Protein AF-X1TPQ1-F1 (afdb_monomer_lite)

Structure (mmCIF, N/CA/C/O backbone):
data_AF-X1TPQ1-F1
#
_entry.id   AF-X1TPQ1-F1
#
loop_
_atom_site.group_PDB
_atom_site.id
_atom_site.type_symbol
_atom_site.label_atom_id
_atom_site.label_alt_id
_atom_site.label_comp_id
_atom_site.label_asym_id
_atom_site.label_entity_id
_atom_site.label_seq_id
_atom_site.pdbx_PDB_ins_code
_atom_site.Cartn_x
_atom_site.Cartn_y
_atom_site.Cartn_z
_atom_site.occupancy
_atom_site.B_iso_or_equiv
_atom_site.auth_seq_id
_atom_site.auth_comp_id
_atom_site.auth_asym_id
_atom_site.auth_atom_id
_atom_site.pdbx_PDB_model_num
ATOM 1 N N . ASP A 1 1 ? -14.632 -12.448 -14.846 1.00 67.88 1 ASP A N 1
ATOM 2 C CA . ASP A 1 1 ? -14.282 -13.488 -15.834 1.00 67.88 1 ASP A CA 1
ATOM 3 C C . ASP A 1 1 ? -13.082 -14.282 -15.316 1.00 67.88 1 ASP A C 1
ATOM 5 O O . ASP A 1 1 ? -12.274 -13.692 -14.617 1.00 67.88 1 ASP A O 1
ATOM 9 N N . GLY A 1 2 ? -12.995 -15.593 -15.556 1.00 85.56 2 GLY A N 1
ATOM 10 C CA . GLY A 1 2 ? -11.891 -16.455 -15.077 1.00 85.56 2 GLY A CA 1
ATOM 11 C C . GLY A 1 2 ? -12.172 -17.342 -13.849 1.00 85.56 2 GLY A C 1
ATOM 12 O O . GLY A 1 2 ? -11.379 -18.238 -13.553 1.00 85.56 2 GLY A O 1
ATOM 13 N N . VAL A 1 3 ? -13.315 -17.163 -13.179 1.00 90.19 3 VAL A N 1
ATOM 14 C CA . VAL A 1 3 ? -13.810 -18.072 -12.128 1.00 90.19 3 VAL A CA 1
ATOM 15 C C . VAL A 1 3 ? -14.653 -19.165 -12.788 1.00 90.19 3 VAL A C 1
ATOM 17 O O . VAL A 1 3 ? -15.590 -18.860 -13.520 1.00 90.19 3 VAL A O 1
ATOM 20 N N . SER A 1 4 ? -14.295 -20.430 -12.570 1.00 91.75 4 SER A N 1
ATOM 21 C CA . SER A 1 4 ? -15.032 -21.594 -13.078 1.00 91.75 4 SER A CA 1
ATOM 22 C C . SER A 1 4 ? -16.104 -22.063 -12.101 1.00 91.75 4 SER A C 1
ATOM 24 O O . SER A 1 4 ? -17.163 -22.512 -12.523 1.00 91.75 4 SER A O 1
ATOM 26 N N . TYR A 1 5 ? -15.816 -21.999 -10.804 1.00 93.12 5 TYR A N 1
ATOM 27 C CA . TYR A 1 5 ? -16.745 -22.378 -9.747 1.00 93.12 5 TYR A CA 1
ATOM 28 C C . TYR A 1 5 ? -16.419 -21.593 -8.479 1.00 93.12 5 TYR A C 1
ATOM 30 O O . TYR A 1 5 ? -15.266 -21.221 -8.253 1.00 93.12 5 TYR A O 1
ATOM 38 N N . ALA A 1 6 ? -17.432 -21.334 -7.661 1.00 92.81 6 ALA A N 1
ATOM 39 C CA . ALA A 1 6 ? -17.283 -20.665 -6.381 1.00 92.81 6 ALA A CA 1
ATOM 40 C C . ALA A 1 6 ? -18.155 -21.361 -5.335 1.00 92.81 6 ALA A C 1
ATOM 42 O O . ALA A 1 6 ? -19.286 -21.758 -5.620 1.00 92.81 6 ALA A O 1
ATOM 43 N N . ARG A 1 7 ? -17.624 -21.498 -4.122 1.00 94.12 7 ARG A N 1
ATOM 44 C CA . ARG A 1 7 ? -18.350 -21.995 -2.954 1.00 94.12 7 ARG A CA 1
ATOM 45 C C . ARG A 1 7 ? -18.178 -21.009 -1.813 1.00 94.12 7 ARG A C 1
ATOM 47 O O . ARG A 1 7 ? -17.059 -20.592 -1.539 1.00 94.12 7 ARG A O 1
ATOM 54 N N . VAL A 1 8 ? -19.274 -20.661 -1.153 1.00 93.50 8 VAL A N 1
ATOM 55 C CA . VAL A 1 8 ? -19.276 -19.719 -0.033 1.00 93.50 8 VAL A CA 1
ATOM 56 C C . VAL A 1 8 ? -19.788 -20.439 1.207 1.00 93.50 8 VAL A C 1
ATOM 58 O O . VAL A 1 8 ? -20.857 -21.045 1.177 1.00 93.50 8 VAL A O 1
ATOM 61 N N . HIS A 1 9 ? -19.008 -20.385 2.279 1.00 92.94 9 HIS A N 1
ATOM 62 C CA . HIS A 1 9 ? -19.388 -20.830 3.612 1.00 92.94 9 HIS A CA 1
ATOM 63 C C . HIS A 1 9 ? -19.622 -19.595 4.470 1.00 92.94 9 HIS A C 1
ATOM 65 O O . HIS A 1 9 ? -18.749 -18.737 4.551 1.00 92.94 9 HIS A O 1
ATOM 71 N N . ILE A 1 10 ? -20.797 -19.497 5.083 1.00 90.75 10 ILE A N 1
ATOM 72 C CA . ILE A 1 10 ? -21.190 -18.352 5.904 1.00 90.75 10 ILE A CA 1
ATOM 73 C C . ILE A 1 10 ? -21.507 -18.881 7.292 1.00 90.75 10 ILE A C 1
ATOM 75 O O . ILE A 1 10 ? -22.251 -19.854 7.430 1.00 90.75 10 ILE A O 1
ATOM 79 N N . VAL A 1 11 ? -20.948 -18.232 8.304 1.00 90.06 11 VAL A N 1
ATOM 80 C CA . VAL A 1 11 ? -21.287 -18.458 9.705 1.00 90.06 11 VAL A CA 1
ATOM 81 C C . VAL A 1 11 ? -21.980 -17.195 10.186 1.00 90.06 11 VAL A C 1
ATOM 83 O O . VAL A 1 11 ? -21.337 -16.170 10.404 1.00 90.06 11 VAL A O 1
ATOM 86 N N . SER A 1 12 ? -23.306 -17.261 10.280 1.00 83.44 12 SER A N 1
ATOM 87 C CA . SER A 1 12 ? -24.127 -16.168 10.795 1.00 83.44 12 SER A CA 1
ATOM 88 C C . SER A 1 12 ? -24.286 -16.321 12.301 1.00 83.44 12 SER A C 1
ATOM 90 O O . SER A 1 12 ? -24.577 -17.415 12.786 1.00 83.44 12 SER A O 1
ATOM 92 N N . SER A 1 13 ? -24.075 -15.229 13.034 1.00 73.69 13 SER A N 1
ATOM 93 C CA . SER A 1 13 ? -24.481 -15.158 14.432 1.00 73.69 13 SER A CA 1
ATOM 94 C C . SER A 1 13 ? -25.913 -14.644 14.497 1.00 73.69 13 SER A C 1
ATOM 96 O O . SER A 1 13 ? -26.198 -13.547 14.022 1.00 73.69 13 SER A O 1
ATOM 98 N N . GLU A 1 14 ? -26.808 -15.397 15.127 1.00 69.75 14 GLU A N 1
ATOM 99 C CA . GLU A 1 14 ? -28.161 -14.915 15.397 1.00 69.75 14 GLU A CA 1
ATOM 100 C C . GLU A 1 14 ? -28.123 -13.920 16.562 1.00 69.75 14 GLU A C 1
ATOM 102 O O . GLU A 1 14 ? -27.612 -14.221 17.645 1.00 69.75 14 GLU A O 1
ATOM 107 N N . GLN A 1 15 ? -28.654 -12.716 16.349 1.00 65.75 15 GLN A N 1
ATOM 108 C CA . GLN A 1 15 ? -28.911 -11.791 17.447 1.00 65.75 15 GLN A CA 1
ATOM 109 C C . GLN A 1 15 ? -30.146 -12.278 18.204 1.00 65.75 15 GLN A C 1
ATOM 111 O O . GLN A 1 15 ? -31.260 -12.253 17.684 1.00 65.75 15 GLN A O 1
ATOM 116 N N . THR A 1 16 ? -29.958 -12.728 19.442 1.00 69.12 16 THR A N 1
ATOM 117 C CA . THR A 1 16 ? -31.083 -13.011 20.339 1.00 69.12 16 THR A CA 1
ATOM 118 C C . THR A 1 16 ? -31.383 -11.779 21.186 1.00 69.12 16 THR A C 1
ATOM 120 O O . THR A 1 16 ? -30.478 -11.035 21.561 1.00 69.12 16 THR A O 1
ATOM 123 N N . VAL A 1 17 ? -32.654 -11.584 21.550 1.00 70.81 17 VAL A N 1
ATOM 124 C CA . VAL A 1 17 ? -33.135 -10.455 22.380 1.00 70.81 17 VAL A CA 1
ATOM 125 C C . VAL A 1 17 ? -32.504 -10.401 23.785 1.00 70.81 17 VAL A C 1
ATOM 127 O O . VAL A 1 17 ? -32.756 -9.465 24.538 1.00 70.81 17 VAL A O 1
ATOM 130 N N . PHE A 1 18 ? -31.698 -11.404 24.143 1.00 72.00 18 PHE A N 1
ATOM 131 C CA . PHE A 1 18 ? -31.109 -11.602 25.466 1.00 72.00 18 PHE A CA 1
ATOM 132 C C . PHE A 1 18 ? -29.577 -11.513 25.480 1.00 72.00 18 PHE A C 1
ATOM 134 O O . PHE A 1 18 ? -28.977 -11.603 26.550 1.00 72.00 18 PHE A O 1
ATOM 141 N N . THR A 1 19 ? -28.933 -11.326 24.325 1.00 64.50 19 THR A N 1
ATOM 142 C CA . THR A 1 19 ? -27.474 -11.229 24.220 1.00 64.50 19 THR A CA 1
ATOM 143 C C . THR A 1 19 ? -27.076 -9.805 23.838 1.00 64.50 19 THR A C 1
ATOM 145 O O . THR A 1 19 ? -27.425 -9.319 22.769 1.00 64.50 19 THR A O 1
ATOM 148 N N . SER A 1 20 ? -26.315 -9.138 24.710 1.00 62.78 20 SER A N 1
ATOM 149 C CA . SER A 1 20 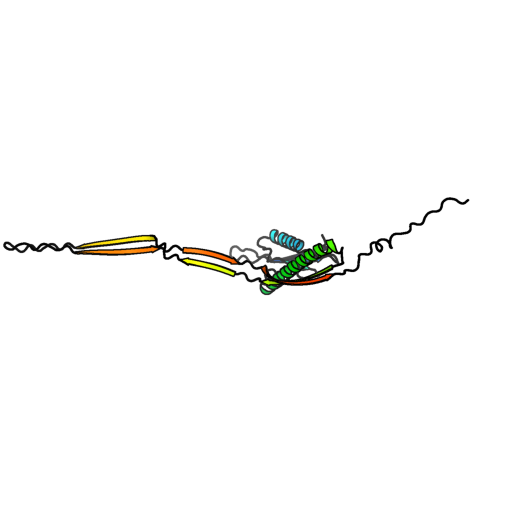? -25.769 -7.791 24.474 1.00 62.78 20 SER A CA 1
ATOM 150 C C . SER A 1 20 ? -24.591 -7.763 23.493 1.00 62.78 20 SER A C 1
ATOM 152 O O . SER A 1 20 ? -24.172 -6.690 23.071 1.00 62.78 20 SER A O 1
ATOM 154 N N . GLU A 1 21 ? -24.045 -8.926 23.137 1.00 62.38 21 GLU A N 1
ATOM 155 C CA . GLU A 1 21 ? -22.872 -9.065 22.279 1.00 62.38 21 GLU A CA 1
ATOM 156 C C . GLU A 1 21 ? -23.268 -9.768 20.976 1.00 62.38 21 GLU A C 1
ATOM 158 O O . GLU A 1 21 ? -23.389 -10.990 20.910 1.00 62.38 21 GLU A O 1
ATOM 163 N N . ALA A 1 22 ? -23.537 -8.981 19.934 1.00 63.94 22 ALA A N 1
ATOM 164 C CA . ALA A 1 22 ? -23.770 -9.517 18.600 1.00 63.94 22 ALA A CA 1
ATOM 165 C C . ALA A 1 22 ? -22.517 -10.287 18.153 1.00 63.94 22 ALA A C 1
ATOM 167 O O . ALA A 1 22 ? -21.451 -9.693 17.982 1.00 63.94 22 ALA A O 1
ATOM 168 N N . GLY A 1 23 ? -22.622 -11.609 17.999 1.00 69.62 23 GLY A N 1
ATOM 169 C CA . GLY A 1 23 ? -21.506 -12.413 17.513 1.00 69.62 23 GLY A CA 1
ATOM 170 C C . GLY A 1 23 ? -21.082 -11.973 16.110 1.00 69.62 23 GLY A C 1
ATOM 171 O O . GLY A 1 23 ? -21.889 -11.499 15.310 1.00 69.62 23 GLY A O 1
ATOM 172 N N . LYS A 1 24 ? -19.787 -12.102 15.813 1.00 81.75 24 LYS A N 1
ATOM 173 C CA . LYS A 1 24 ? -19.225 -11.686 14.523 1.00 81.75 24 LYS A CA 1
ATOM 174 C C . LYS A 1 24 ? -19.650 -12.666 13.430 1.00 81.75 24 LYS A C 1
ATOM 176 O O . LYS A 1 24 ? -19.304 -13.847 13.493 1.00 81.75 24 LYS A O 1
ATOM 181 N N . THR A 1 25 ? -20.361 -12.179 12.417 1.00 89.25 25 THR A N 1
ATOM 182 C CA . THR A 1 25 ? -20.629 -12.952 11.199 1.00 89.25 25 THR A CA 1
ATOM 183 C C . THR A 1 25 ? -19.330 -13.093 10.410 1.00 89.25 25 THR A C 1
ATOM 185 O O . THR A 1 25 ? -18.609 -12.115 10.215 1.00 89.25 25 THR A O 1
ATOM 188 N N . THR A 1 26 ? -19.019 -14.305 9.951 1.00 90.81 26 THR A N 1
ATOM 189 C CA . THR A 1 26 ? -17.803 -14.589 9.168 1.00 90.81 26 THR A CA 1
ATOM 190 C C . THR A 1 26 ? -18.146 -15.345 7.892 1.00 90.81 26 THR A C 1
ATOM 192 O O . THR A 1 26 ? -19.151 -16.063 7.829 1.00 90.81 26 THR A O 1
ATOM 195 N N . ALA A 1 27 ? -17.323 -15.188 6.855 1.00 91.81 27 ALA A N 1
ATOM 196 C CA . ALA A 1 27 ? -17.507 -15.905 5.599 1.00 91.81 27 ALA A CA 1
ATOM 197 C C . ALA A 1 27 ? -16.181 -16.376 4.988 1.00 91.81 27 ALA A C 1
ATOM 199 O O . ALA A 1 27 ? -15.162 -15.690 5.036 1.00 91.81 27 ALA A O 1
ATOM 200 N N . SER A 1 28 ? -16.214 -17.543 4.346 1.00 91.69 28 SER A N 1
ATOM 201 C CA . SER A 1 28 ? -15.106 -18.098 3.572 1.00 91.69 28 SER A CA 1
ATOM 202 C C . SER A 1 28 ? -15.553 -18.395 2.144 1.00 91.69 28 SER A C 1
ATOM 204 O O . SER A 1 28 ? -16.543 -19.092 1.919 1.00 91.69 28 SER A O 1
ATOM 206 N N . VAL A 1 29 ? -14.822 -17.865 1.168 1.00 93.06 29 VAL A N 1
ATOM 207 C CA . VAL A 1 29 ? -15.099 -18.007 -0.262 1.00 93.06 29 VAL A CA 1
ATOM 208 C C . VAL A 1 29 ? -13.994 -18.840 -0.899 1.00 93.06 29 VAL A C 1
ATOM 210 O O . VAL A 1 29 ? -12.848 -18.410 -0.988 1.00 93.06 29 VAL A O 1
ATOM 213 N N . VAL A 1 30 ? -14.344 -20.022 -1.395 1.00 93.81 30 VAL A N 1
ATOM 214 C CA . VAL A 1 30 ? -13.446 -20.886 -2.163 1.00 93.81 30 VAL A CA 1
ATOM 215 C C . VAL A 1 30 ? -13.703 -20.668 -3.649 1.00 93.81 30 VAL A C 1
ATOM 217 O O . VAL A 1 30 ? -14.805 -20.916 -4.140 1.00 93.81 30 VAL A O 1
ATOM 220 N N . LEU A 1 31 ? -12.678 -20.231 -4.376 1.00 92.75 31 LEU A N 1
ATOM 221 C CA . LEU A 1 31 ? -12.719 -19.997 -5.814 1.00 92.75 31 LEU A CA 1
ATOM 222 C C . LEU A 1 31 ? -11.956 -21.090 -6.559 1.00 92.75 31 LEU A C 1
ATOM 224 O O . LEU A 1 31 ? -10.784 -21.356 -6.296 1.00 92.75 31 LEU A O 1
ATOM 228 N N . GLN A 1 32 ? -12.599 -21.678 -7.559 1.00 92.50 32 GLN A N 1
ATOM 229 C CA . GLN A 1 32 ? -11.945 -22.511 -8.553 1.00 92.50 32 GLN A CA 1
ATOM 230 C C . GLN A 1 32 ? -11.723 -21.682 -9.811 1.00 92.50 32 GLN A C 1
ATOM 232 O O . GLN A 1 32 ? -12.664 -21.287 -10.502 1.00 92.50 32 GLN A O 1
ATOM 237 N N . LEU A 1 33 ? -10.459 -21.394 -10.092 1.00 92.12 33 LEU A N 1
ATOM 238 C CA . LEU A 1 33 ? -10.042 -20.543 -11.199 1.00 92.12 33 LEU A CA 1
ATOM 239 C C . LEU A 1 33 ? -9.735 -21.385 -12.440 1.00 92.12 33 LEU A C 1
ATOM 241 O O . LEU A 1 33 ? -9.306 -22.536 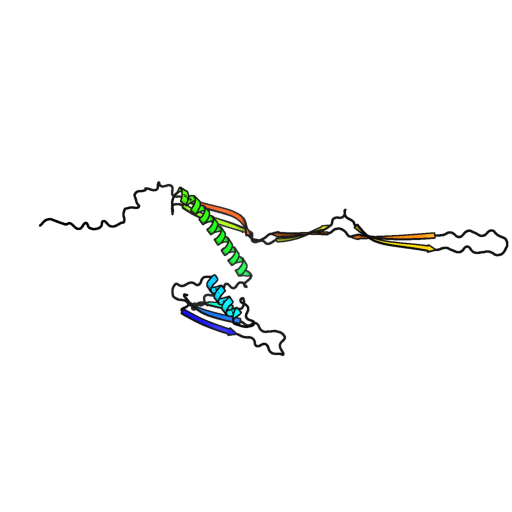-12.332 1.00 92.12 33 LEU A O 1
ATOM 245 N N . LYS A 1 34 ? -9.915 -20.802 -13.629 1.00 92.50 34 LYS A N 1
ATOM 246 C CA . LYS A 1 34 ? -9.455 -21.425 -14.878 1.00 92.50 34 LYS A CA 1
ATOM 247 C C . LYS A 1 34 ? -7.919 -21.591 -14.859 1.00 92.50 34 LYS A C 1
ATOM 249 O O . LYS A 1 34 ? -7.227 -20.751 -14.275 1.00 92.50 34 LYS A O 1
ATOM 254 N N . PRO A 1 35 ? -7.357 -22.634 -15.499 1.00 88.00 35 PRO A N 1
ATOM 255 C CA . PRO A 1 35 ? -5.908 -22.807 -15.599 1.00 88.00 35 PRO A CA 1
ATOM 256 C C . PRO A 1 35 ? -5.222 -21.556 -16.162 1.00 88.00 35 PRO A C 1
ATOM 258 O O . PRO A 1 35 ? -5.696 -20.964 -17.126 1.00 88.00 35 PRO A O 1
ATOM 261 N N . GLY A 1 36 ? -4.125 -21.129 -15.533 1.00 84.81 36 GLY A N 1
ATOM 262 C CA . GLY A 1 36 ? -3.377 -19.929 -15.932 1.00 84.81 36 GLY A CA 1
ATOM 263 C C . GLY A 1 36 ? -4.006 -18.590 -15.522 1.00 84.81 36 GLY A C 1
ATOM 264 O O . GLY A 1 36 ? -3.316 -17.575 -15.557 1.00 84.81 36 GLY A O 1
ATOM 265 N N . TYR A 1 37 ? -5.260 -18.564 -15.062 1.00 87.94 37 TYR A N 1
ATOM 266 C CA . TYR A 1 37 ? -5.897 -17.332 -14.605 1.00 87.94 37 TYR A CA 1
ATOM 267 C C . TYR A 1 37 ? -5.445 -16.961 -13.185 1.00 87.94 37 TYR A C 1
ATOM 269 O O . TYR A 1 37 ? -5.452 -17.789 -12.268 1.00 87.94 37 TYR A O 1
ATOM 277 N N . ARG A 1 38 ? -5.066 -15.693 -12.997 1.00 84.44 38 ARG A N 1
ATOM 278 C CA . ARG A 1 38 ? -4.770 -15.103 -11.688 1.00 84.44 38 ARG A CA 1
ATOM 279 C C . ARG A 1 38 ? -5.677 -13.888 -11.472 1.00 84.44 38 ARG A C 1
ATOM 281 O O . ARG A 1 38 ? -5.596 -12.953 -12.267 1.00 84.44 38 ARG A O 1
ATOM 288 N N . PRO A 1 39 ? -6.542 -13.885 -10.444 1.00 85.25 39 PRO A N 1
ATOM 289 C CA . PRO A 1 39 ? -7.359 -12.721 -10.135 1.00 85.25 39 PRO A CA 1
ATOM 290 C C . PRO A 1 39 ? -6.463 -11.562 -9.687 1.00 85.25 39 PRO A C 1
ATOM 292 O O . PRO A 1 39 ? -5.493 -11.767 -8.957 1.00 85.25 39 PRO A O 1
ATOM 295 N N . SER A 1 40 ? -6.785 -10.348 -10.134 1.00 86.50 40 SER A N 1
ATOM 296 C CA . SER A 1 40 ? -6.143 -9.129 -9.641 1.00 86.50 40 SER A CA 1
ATOM 297 C C . SER A 1 40 ? -6.598 -8.823 -8.211 1.00 86.50 40 SER A C 1
ATOM 299 O O . SER A 1 40 ? -7.676 -9.251 -7.792 1.00 86.50 40 SER A O 1
ATOM 301 N N . SER A 1 41 ? -5.817 -8.027 -7.479 1.00 84.81 41 SER A N 1
ATOM 302 C CA . SER A 1 41 ? -6.210 -7.523 -6.154 1.00 84.81 41 SER A CA 1
ATOM 303 C C . SER A 1 41 ? -7.549 -6.781 -6.194 1.00 84.81 41 SER A C 1
ATOM 305 O O . SER A 1 41 ? -8.373 -6.957 -5.303 1.00 84.81 41 SER A O 1
ATOM 307 N N . LEU A 1 42 ? -7.810 -6.033 -7.271 1.00 86.00 42 LEU A N 1
ATOM 308 C CA . LEU A 1 42 ? -9.085 -5.353 -7.496 1.00 86.00 42 LEU A CA 1
ATOM 309 C C . LEU A 1 42 ? -10.256 -6.341 -7.613 1.00 86.00 42 LEU A C 1
ATOM 311 O O . LEU A 1 42 ? -11.310 -6.110 -7.028 1.00 86.00 42 LEU A O 1
ATOM 315 N N . ASN A 1 43 ? -10.071 -7.458 -8.326 1.00 90.19 43 ASN A N 1
ATOM 316 C CA . ASN A 1 43 ? -11.109 -8.483 -8.460 1.00 90.19 43 ASN A CA 1
ATOM 317 C C . ASN A 1 43 ? -11.398 -9.160 -7.117 1.00 90.19 43 ASN A C 1
ATOM 319 O O . ASN A 1 43 ? -12.556 -9.431 -6.814 1.00 90.19 43 ASN A O 1
ATOM 323 N N . ILE A 1 44 ? -10.364 -9.419 -6.311 1.00 89.44 44 ILE A N 1
ATOM 324 C CA . ILE A 1 44 ? -10.541 -9.975 -4.965 1.00 89.44 44 ILE A CA 1
ATOM 325 C C . ILE A 1 44 ? -11.280 -8.981 -4.070 1.00 89.44 44 ILE A C 1
ATOM 327 O O . ILE A 1 44 ? -12.282 -9.361 -3.476 1.00 89.44 44 ILE A O 1
ATOM 331 N N . ALA A 1 45 ? -10.868 -7.711 -4.046 1.00 88.56 45 ALA A N 1
ATOM 332 C CA . ALA A 1 45 ? -11.541 -6.671 -3.270 1.00 88.56 45 ALA A CA 1
ATOM 333 C C . ALA A 1 45 ? -13.021 -6.524 -3.663 1.00 88.56 45 ALA A C 1
ATOM 335 O O . ALA A 1 45 ? -13.886 -6.444 -2.793 1.00 88.56 45 ALA A O 1
ATOM 336 N N . ALA A 1 46 ? -13.333 -6.563 -4.962 1.00 90.81 46 ALA A N 1
ATOM 337 C CA . ALA A 1 46 ? -14.710 -6.521 -5.443 1.00 90.81 46 ALA A CA 1
ATOM 338 C C . ALA A 1 46 ? -15.540 -7.716 -4.941 1.00 90.81 46 ALA A C 1
ATOM 340 O O . ALA A 1 46 ? -16.674 -7.527 -4.508 1.00 90.81 46 ALA A O 1
ATOM 341 N N . ILE A 1 47 ? -14.978 -8.931 -4.956 1.00 91.44 47 ILE A N 1
ATOM 342 C CA . ILE A 1 47 ? -15.644 -10.131 -4.421 1.00 91.44 47 ILE A CA 1
ATOM 343 C C . ILE A 1 47 ? -15.870 -9.988 -2.912 1.00 91.44 47 ILE A C 1
ATOM 345 O O . ILE A 1 47 ? -16.978 -10.236 -2.442 1.00 91.44 47 ILE A O 1
ATOM 349 N N . THR A 1 48 ? -14.856 -9.552 -2.164 1.00 91.81 48 THR A N 1
ATOM 350 C CA . THR A 1 48 ? -14.937 -9.341 -0.713 1.00 91.81 48 THR A CA 1
ATOM 351 C C . THR A 1 48 ? -16.048 -8.355 -0.355 1.00 91.81 48 THR A C 1
ATOM 353 O O . THR A 1 48 ? -16.912 -8.683 0.455 1.00 91.81 48 THR A O 1
ATOM 356 N N . HIS A 1 49 ? -16.073 -7.184 -1.001 1.00 92.25 49 HIS A N 1
ATOM 357 C CA . HIS A 1 49 ? -17.085 -6.157 -0.743 1.00 92.25 49 HIS A CA 1
ATOM 358 C C . HIS A 1 49 ? -18.490 -6.574 -1.179 1.00 92.25 49 HIS A C 1
ATOM 360 O O . HIS A 1 49 ? -19.468 -6.221 -0.520 1.00 92.25 49 HIS A O 1
ATOM 366 N N . LEU A 1 50 ? -18.606 -7.342 -2.263 1.00 92.62 50 LEU A N 1
ATOM 367 C CA . LEU A 1 50 ? -19.889 -7.882 -2.704 1.00 92.62 50 LEU A CA 1
ATOM 368 C C . LEU A 1 50 ? -20.458 -8.844 -1.658 1.00 92.62 50 LEU A C 1
ATOM 370 O O . LEU A 1 50 ? -21.631 -8.743 -1.308 1.00 92.62 50 LEU A O 1
ATOM 374 N N . VAL A 1 51 ? -19.632 -9.752 -1.133 1.00 92.25 51 VAL A N 1
ATOM 375 C CA . VAL A 1 51 ? -20.064 -10.728 -0.124 1.00 92.25 51 VAL A CA 1
ATOM 376 C C . VAL A 1 51 ? -20.384 -10.042 1.203 1.00 92.25 51 VAL A C 1
ATOM 378 O O . VAL A 1 51 ? -21.448 -10.300 1.762 1.00 92.25 51 VAL A O 1
ATOM 381 N N . SER A 1 52 ? -19.526 -9.131 1.675 1.00 91.75 52 SER A N 1
ATOM 382 C CA . SER A 1 52 ? -19.765 -8.401 2.927 1.00 91.75 52 SER A CA 1
ATOM 383 C C . SER A 1 52 ? -21.027 -7.542 2.858 1.00 91.75 52 SER A C 1
ATOM 385 O O . SER A 1 52 ? -21.814 -7.529 3.792 1.00 91.75 52 SER A O 1
ATOM 387 N N . GLY A 1 53 ? -21.271 -6.868 1.729 1.00 89.88 53 GLY A N 1
ATOM 388 C CA . GLY A 1 53 ? -22.476 -6.055 1.541 1.00 89.88 53 GLY A CA 1
ATOM 389 C C . GLY A 1 53 ? -23.766 -6.865 1.377 1.00 89.88 53 GLY A C 1
ATOM 390 O O . GLY A 1 53 ? -24.850 -6.306 1.500 1.00 89.88 53 GLY A O 1
ATOM 391 N N . SER A 1 54 ? -23.666 -8.168 1.100 1.00 91.69 54 SER A N 1
ATOM 392 C CA . SER A 1 54 ? -24.831 -9.041 0.903 1.00 91.69 54 SER A CA 1
ATOM 393 C C . SER A 1 54 ? -25.347 -9.669 2.200 1.00 91.69 54 SER A C 1
ATOM 395 O O . SER A 1 54 ? -26.415 -10.278 2.188 1.00 91.69 54 SER A O 1
ATOM 397 N N . ILE A 1 55 ? -24.590 -9.580 3.297 1.00 89.25 55 ILE A N 1
ATOM 398 C CA . ILE A 1 55 ? -24.886 -10.274 4.553 1.00 89.25 55 ILE A CA 1
ATOM 399 C C . ILE A 1 55 ? -24.844 -9.264 5.695 1.00 89.25 55 ILE A C 1
ATOM 401 O O . ILE A 1 55 ? -23.861 -8.553 5.888 1.00 89.25 55 ILE A O 1
ATOM 405 N N . GLU A 1 56 ? -25.913 -9.218 6.481 1.00 85.56 56 GLU A N 1
ATOM 406 C CA . GLU A 1 56 ? -25.992 -8.329 7.633 1.00 85.56 56 GLU A CA 1
ATOM 407 C C . GLU A 1 56 ? -24.953 -8.704 8.703 1.00 85.56 56 GLU A C 1
ATOM 409 O O . GLU A 1 56 ? -24.739 -9.876 9.024 1.00 85.56 56 GLU A O 1
ATOM 414 N N . GLY A 1 57 ? -24.270 -7.691 9.243 1.00 85.81 57 GLY A N 1
ATOM 415 C CA . GLY A 1 57 ? -23.257 -7.874 10.284 1.00 85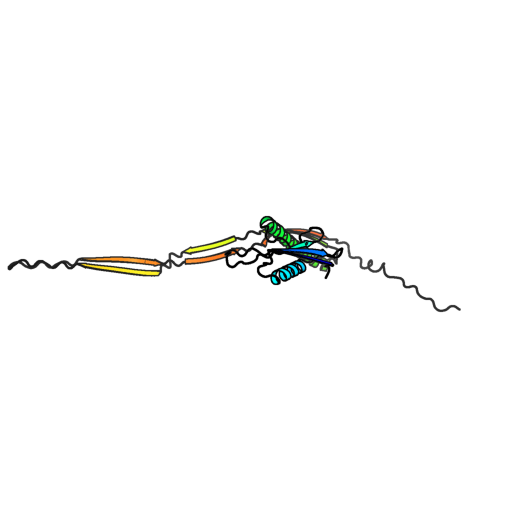.81 57 GLY A CA 1
ATOM 416 C C . GLY A 1 57 ? -21.943 -8.512 9.814 1.00 85.81 57 GLY A C 1
ATOM 417 O O . GLY A 1 57 ? -21.097 -8.816 10.653 1.00 85.81 57 GLY A O 1
ATOM 418 N N . LEU A 1 58 ? -21.745 -8.714 8.506 1.00 88.94 58 LEU A N 1
ATOM 419 C CA . LEU A 1 58 ? -20.483 -9.194 7.941 1.00 88.94 58 LEU A CA 1
ATOM 420 C C . LEU A 1 58 ? -19.616 -8.012 7.484 1.00 88.94 58 LEU A C 1
ATOM 422 O O . LEU A 1 58 ? -19.901 -7.369 6.475 1.00 88.94 58 LEU A O 1
ATOM 426 N N . SER A 1 59 ? -18.524 -7.736 8.195 1.00 89.00 59 SER A N 1
ATOM 427 C CA . SER A 1 59 ? -17.513 -6.775 7.738 1.00 89.00 59 SER A CA 1
ATOM 428 C C . SER A 1 59 ? -16.561 -7.411 6.718 1.00 89.00 59 SER A C 1
ATOM 430 O O . SER A 1 59 ? -16.333 -8.620 6.717 1.00 89.00 59 SER A O 1
ATOM 432 N N . SER A 1 60 ? -15.984 -6.595 5.829 1.00 88.25 60 SER A N 1
ATOM 433 C CA . SER A 1 60 ? -15.066 -7.059 4.775 1.00 88.25 60 SER A CA 1
ATOM 434 C C . SER A 1 60 ? -13.782 -7.698 5.314 1.00 88.25 60 SER A C 1
ATOM 436 O O . SER A 1 60 ? -13.185 -8.521 4.630 1.00 88.25 60 SER A O 1
ATOM 438 N N . GLU A 1 61 ? -13.373 -7.342 6.533 1.00 86.56 61 GLU A N 1
ATOM 439 C CA . GLU A 1 61 ? -12.234 -7.949 7.240 1.00 86.56 61 GLU A CA 1
ATOM 440 C C . GLU A 1 61 ? -12.506 -9.413 7.642 1.00 86.56 61 GLU A C 1
ATOM 442 O O . GLU A 1 61 ? -11.591 -10.224 7.702 1.00 86.56 61 GLU A O 1
ATOM 447 N N . ASN A 1 62 ? -13.779 -9.779 7.838 1.00 88.69 62 ASN A N 1
ATOM 448 C CA . ASN A 1 62 ? -14.219 -11.111 8.257 1.00 88.69 62 ASN A CA 1
ATOM 449 C C . ASN A 1 62 ? -14.554 -12.030 7.064 1.00 88.69 62 ASN A C 1
ATOM 451 O O . ASN A 1 62 ? -15.209 -13.066 7.228 1.00 88.69 62 ASN A O 1
ATOM 455 N N . VAL A 1 63 ? -14.127 -11.650 5.854 1.00 90.31 63 VAL A N 1
ATOM 456 C CA . VAL A 1 63 ? -14.308 -12.421 4.620 1.00 90.31 63 VAL A CA 1
ATOM 457 C C . VAL A 1 63 ? -12.955 -12.911 4.123 1.00 90.31 63 VAL A C 1
ATOM 459 O O . VAL A 1 63 ? -12.108 -12.129 3.698 1.00 90.31 63 VAL A O 1
ATOM 462 N N . THR A 1 64 ? -12.769 -14.227 4.102 1.00 90.38 64 THR A N 1
ATOM 463 C CA . THR A 1 64 ? -11.542 -14.848 3.589 1.00 90.38 64 THR A CA 1
ATOM 464 C C . THR A 1 64 ? -11.784 -15.460 2.217 1.00 90.38 64 THR A C 1
ATOM 466 O O . THR A 1 64 ? -12.694 -16.273 2.052 1.00 90.38 64 THR A O 1
ATOM 469 N N . VAL A 1 65 ? -10.948 -15.131 1.230 1.00 90.94 65 VAL A N 1
ATOM 470 C CA . VAL A 1 65 ? -11.027 -15.702 -0.124 1.00 90.94 65 VAL A CA 1
ATOM 471 C C . VAL A 1 65 ? -9.829 -16.612 -0.367 1.00 90.94 65 VAL A C 1
ATOM 473 O O . VAL A 1 65 ? -8.681 -16.201 -0.192 1.00 90.94 65 VAL A O 1
ATOM 476 N N . VAL A 1 66 ? -10.081 -17.842 -0.811 1.00 90.50 66 VAL A N 1
ATOM 477 C CA . VAL A 1 66 ? -9.058 -18.864 -1.075 1.00 90.50 66 VAL A CA 1
ATOM 478 C C . VAL A 1 66 ? -9.228 -19.487 -2.463 1.00 90.50 66 VAL A C 1
ATOM 480 O O . VAL A 1 66 ? -10.337 -19.628 -2.970 1.00 90.50 66 VAL A O 1
ATOM 483 N N . ASP A 1 67 ? -8.124 -19.879 -3.095 1.00 89.94 67 ASP A N 1
ATOM 484 C CA . ASP A 1 67 ? -8.114 -20.695 -4.316 1.00 89.94 67 ASP A CA 1
ATOM 485 C C . ASP A 1 67 ? -8.323 -22.179 -3.958 1.00 89.94 67 ASP A C 1
ATOM 487 O O . ASP A 1 67 ? -7.881 -22.648 -2.911 1.00 89.94 67 ASP A O 1
ATOM 491 N N . SER A 1 68 ? -8.892 -22.951 -4.881 1.00 85.94 68 SER A N 1
ATOM 492 C CA . SER A 1 68 ? -8.987 -24.422 -4.888 1.00 85.94 68 SER A CA 1
ATOM 493 C C . SER A 1 68 ? -7.695 -25.177 -4.526 1.00 85.94 68 SER A C 1
ATOM 495 O O . SER A 1 68 ? -7.745 -26.329 -4.108 1.00 85.94 68 SER A O 1
ATOM 497 N N . ARG A 1 69 ? -6.531 -24.530 -4.665 1.00 84.19 69 ARG A N 1
ATOM 498 C CA . ARG A 1 69 ? -5.202 -25.045 -4.286 1.00 84.19 69 ARG A CA 1
ATOM 499 C C . ARG A 1 69 ? -4.761 -24.663 -2.865 1.00 84.19 69 ARG A C 1
ATOM 501 O O . ARG A 1 69 ? -3.587 -24.809 -2.545 1.00 84.19 69 ARG A O 1
ATOM 508 N N . GLY A 1 70 ? -5.657 -24.118 -2.045 1.00 80.00 70 GLY A N 1
ATOM 509 C CA . GLY A 1 70 ? -5.365 -23.687 -0.673 1.00 80.00 70 GLY A CA 1
ATOM 510 C C . GLY A 1 70 ? -4.555 -22.392 -0.574 1.00 80.00 70 GLY A C 1
ATOM 511 O O . GLY A 1 70 ? -4.017 -22.086 0.484 1.00 80.00 70 GLY A O 1
ATOM 512 N N . ARG A 1 71 ? -4.440 -21.621 -1.663 1.00 81.81 71 ARG A N 1
ATOM 513 C CA . ARG A 1 71 ? -3.757 -20.320 -1.636 1.00 81.81 71 ARG A CA 1
ATOM 514 C C . ARG A 1 71 ? -4.733 -19.249 -1.179 1.00 81.81 71 ARG A C 1
ATOM 516 O O . ARG A 1 71 ? -5.740 -19.031 -1.848 1.00 81.81 71 ARG A O 1
ATOM 523 N N . LEU A 1 72 ? -4.413 -18.584 -0.078 1.00 83.00 72 LEU A N 1
ATOM 524 C CA . LEU A 1 72 ? -5.105 -17.385 0.374 1.00 83.00 72 LEU A CA 1
ATOM 525 C C . LEU A 1 72 ? -4.964 -16.288 -0.697 1.00 83.00 72 LEU A C 1
ATOM 527 O O . LEU A 1 72 ? -3.859 -16.015 -1.167 1.00 83.00 72 LEU A O 1
ATOM 531 N N . LEU A 1 73 ? -6.087 -15.722 -1.131 1.00 82.62 73 LEU A N 1
ATOM 532 C CA . LEU A 1 73 ? -6.151 -14.659 -2.141 1.00 82.62 73 LEU A CA 1
ATOM 533 C C . LEU A 1 73 ? -6.484 -13.304 -1.517 1.00 82.62 73 LEU A C 1
ATOM 535 O O . LEU A 1 73 ? -6.087 -12.274 -2.055 1.00 82.62 73 LEU A O 1
ATOM 539 N N . THR A 1 74 ? -7.200 -13.300 -0.394 1.00 73.94 74 THR A N 1
ATOM 540 C CA . THR A 1 74 ? -7.308 -12.127 0.475 1.00 73.94 74 THR A CA 1
ATOM 541 C C . THR A 1 74 ? -5.977 -11.913 1.165 1.00 73.94 74 THR A C 1
ATOM 543 O O . THR A 1 74 ? -5.529 -12.785 1.895 1.00 73.94 74 THR A O 1
ATOM 546 N N . SER A 1 75 ? -5.334 -10.771 0.948 1.00 62.88 75 SER A N 1
ATOM 547 C CA . SER A 1 75 ? -4.260 -10.333 1.833 1.00 62.88 75 SER A CA 1
ATOM 548 C C . SER A 1 75 ? -4.874 -10.120 3.209 1.00 62.88 75 SER A C 1
ATOM 550 O O . SER A 1 75 ? -5.741 -9.260 3.352 1.00 62.88 75 SER A O 1
ATOM 552 N N . ASP A 1 76 ? -4.469 -10.928 4.182 1.00 53.75 76 ASP A N 1
ATOM 553 C CA . ASP A 1 76 ? -4.806 -10.702 5.578 1.00 53.75 76 ASP A CA 1
ATOM 554 C C . ASP A 1 76 ? -4.181 -9.362 5.979 1.00 53.75 76 ASP A C 1
ATOM 556 O O . ASP A 1 76 ? -2.977 -9.262 6.227 1.00 53.75 76 ASP A O 1
ATOM 560 N N . SER A 1 77 ? -4.980 -8.298 5.919 1.00 49.09 77 SER A N 1
ATOM 561 C CA . SER A 1 77 ? -4.563 -6.959 6.323 1.00 49.09 77 SER A CA 1
ATOM 562 C C . SER A 1 77 ? -4.283 -6.885 7.825 1.00 49.09 77 SER A C 1
ATOM 564 O O . SER A 1 77 ? -3.723 -5.884 8.270 1.00 49.09 77 SER A O 1
ATOM 566 N N . ASP A 1 78 ? -4.605 -7.936 8.590 1.00 43.31 78 ASP A N 1
ATOM 567 C CA . ASP A 1 78 ? -4.666 -7.892 10.049 1.00 43.31 78 ASP A CA 1
ATOM 568 C C . ASP A 1 78 ? -3.546 -8.659 10.772 1.00 43.31 78 ASP A C 1
ATOM 570 O O . ASP A 1 78 ? -3.414 -8.585 11.995 1.00 43.31 78 ASP A O 1
ATOM 574 N N . SER A 1 79 ? -2.631 -9.316 10.050 1.00 41.75 79 SER A N 1
ATOM 575 C CA . SER A 1 79 ? -1.380 -9.747 10.684 1.00 41.75 79 SER A CA 1
ATOM 576 C C . SER A 1 79 ? -0.420 -8.559 10.760 1.00 41.75 79 SER A C 1
ATOM 578 O O . SER A 1 79 ? 0.466 -8.408 9.933 1.00 41.75 79 SER A O 1
ATOM 580 N N . ILE A 1 80 ? -0.575 -7.703 11.772 1.00 44.94 80 ILE A N 1
ATOM 581 C CA . ILE A 1 80 ? 0.251 -6.502 12.028 1.00 44.94 80 ILE A CA 1
ATOM 582 C C . ILE A 1 80 ? 1.776 -6.747 11.872 1.00 44.94 80 ILE A C 1
ATOM 584 O O . ILE A 1 80 ? 2.515 -5.831 11.513 1.00 44.94 80 ILE A O 1
ATOM 588 N N . MET A 1 81 ? 2.263 -7.984 12.043 1.00 43.41 81 MET A N 1
ATOM 589 C CA . MET A 1 81 ? 3.657 -8.367 11.760 1.00 43.41 81 MET A CA 1
ATOM 590 C C . MET A 1 81 ? 4.000 -8.603 10.270 1.00 43.41 81 MET A C 1
ATOM 592 O O . MET A 1 81 ? 5.136 -8.348 9.876 1.00 43.41 81 MET A O 1
ATOM 596 N N . THR A 1 82 ? 3.060 -9.044 9.429 1.00 45.47 82 THR A N 1
ATOM 597 C CA . THR A 1 82 ? 3.248 -9.230 7.971 1.00 45.47 82 THR A CA 1
ATOM 598 C C . THR A 1 82 ? 2.745 -8.027 7.170 1.00 45.47 82 THR A C 1
ATOM 600 O O . THR A 1 82 ? 3.324 -7.710 6.132 1.00 45.47 82 THR A O 1
ATOM 603 N N . SER A 1 83 ? 1.721 -7.312 7.655 1.00 47.38 83 SER A N 1
ATOM 604 C CA . SER A 1 83 ? 1.161 -6.115 7.015 1.00 47.38 83 SER A CA 1
ATOM 605 C C . SER A 1 83 ? 2.200 -5.003 6.911 1.00 47.38 83 SER A C 1
ATOM 607 O O . SER A 1 83 ? 2.292 -4.362 5.876 1.00 47.38 83 SER A O 1
ATOM 609 N N . GLY A 1 84 ? 3.035 -4.803 7.935 1.00 50.44 84 GLY A N 1
ATOM 610 C CA . GLY A 1 84 ? 4.127 -3.829 7.881 1.00 50.44 84 GLY A CA 1
ATOM 611 C C . GLY A 1 84 ? 5.209 -4.238 6.882 1.00 50.44 84 GLY A C 1
ATOM 612 O O . GLY A 1 84 ? 5.479 -3.519 5.932 1.00 50.44 84 GLY A O 1
ATOM 613 N N . ALA A 1 85 ? 5.803 -5.422 7.036 1.00 53.16 85 ALA A N 1
ATOM 614 C CA . ALA A 1 85 ? 6.935 -5.834 6.200 1.00 53.16 85 ALA A CA 1
ATOM 615 C C . ALA A 1 85 ? 6.560 -6.062 4.721 1.00 53.16 85 ALA A C 1
ATOM 617 O O . ALA A 1 85 ? 7.324 -5.678 3.835 1.00 53.16 85 ALA A O 1
ATOM 618 N N . GLY A 1 86 ? 5.386 -6.646 4.451 1.00 59.41 86 GLY A N 1
ATOM 619 C CA . GLY A 1 86 ? 4.887 -6.888 3.096 1.00 59.41 86 GLY A CA 1
ATOM 620 C C . GLY A 1 86 ? 4.516 -5.597 2.370 1.00 59.41 86 GLY A C 1
ATOM 621 O O . GLY A 1 86 ? 4.956 -5.388 1.246 1.00 59.41 86 GLY A O 1
ATOM 622 N N . THR A 1 87 ? 3.801 -4.676 3.028 1.00 68.31 87 THR A N 1
ATOM 623 C CA . THR A 1 87 ? 3.447 -3.385 2.405 1.00 68.31 87 THR A CA 1
ATOM 624 C C . THR A 1 87 ? 4.657 -2.478 2.209 1.00 68.31 87 THR A C 1
ATOM 626 O O . THR A 1 87 ? 4.733 -1.782 1.199 1.00 68.31 87 THR A O 1
ATOM 629 N N . VAL A 1 88 ? 5.631 -2.512 3.125 1.00 74.75 88 VAL A N 1
ATOM 630 C CA . VAL A 1 88 ? 6.896 -1.774 2.992 1.00 74.75 88 VAL A CA 1
ATOM 631 C C . VAL A 1 88 ? 7.707 -2.316 1.819 1.00 74.75 88 VAL A C 1
ATOM 633 O O . VAL A 1 88 ? 8.219 -1.533 1.018 1.00 74.75 88 VAL A O 1
ATOM 636 N N . GLN A 1 89 ? 7.807 -3.642 1.690 1.00 80.88 89 GLN A N 1
ATOM 637 C CA . GLN A 1 89 ? 8.507 -4.276 0.576 1.00 80.88 89 GLN A CA 1
ATOM 638 C C . GLN A 1 89 ? 7.806 -3.997 -0.758 1.00 80.88 89 GLN A C 1
ATOM 640 O O . GLN A 1 89 ? 8.471 -3.579 -1.703 1.00 80.88 89 GLN A O 1
ATOM 645 N N . ASP A 1 90 ? 6.480 -4.125 -0.816 1.00 82.31 90 ASP A N 1
ATOM 646 C CA . ASP A 1 90 ? 5.684 -3.814 -2.007 1.00 82.31 90 ASP A CA 1
ATOM 647 C C . ASP A 1 90 ? 5.815 -2.336 -2.406 1.00 82.31 90 ASP A C 1
ATOM 649 O O . ASP A 1 90 ? 5.946 -2.006 -3.588 1.00 82.31 90 ASP A O 1
ATOM 653 N N . TYR A 1 91 ? 5.787 -1.420 -1.432 1.00 83.75 91 TYR A N 1
ATOM 654 C CA . TYR A 1 91 ? 5.984 0.009 -1.675 1.00 83.75 91 TYR A CA 1
ATOM 655 C C . TYR A 1 91 ? 7.392 0.286 -2.204 1.00 83.75 91 TYR A C 1
ATOM 657 O O . TYR A 1 91 ? 7.554 1.012 -3.188 1.00 83.75 91 TYR A O 1
ATOM 665 N N . ARG A 1 92 ? 8.405 -0.340 -1.602 1.00 87.81 92 ARG A N 1
ATOM 666 C CA . ARG A 1 92 ? 9.797 -0.240 -2.041 1.00 87.81 92 ARG A CA 1
ATOM 667 C C . ARG A 1 92 ? 9.977 -0.745 -3.467 1.00 87.81 92 ARG A C 1
ATOM 669 O O . ARG A 1 92 ? 10.528 -0.014 -4.283 1.00 87.81 92 ARG A O 1
ATOM 676 N N . GLU A 1 93 ? 9.453 -1.923 -3.793 1.00 89.31 93 GLU A N 1
ATOM 677 C CA . GLU A 1 93 ? 9.511 -2.491 -5.145 1.00 89.31 93 GLU A CA 1
ATOM 678 C C . GLU A 1 93 ? 8.808 -1.596 -6.169 1.00 89.31 93 GLU A C 1
ATOM 680 O O . GLU A 1 93 ? 9.345 -1.354 -7.250 1.00 89.31 93 GLU A O 1
ATOM 685 N N . ARG A 1 94 ? 7.646 -1.025 -5.825 1.00 89.06 94 ARG A N 1
ATOM 686 C CA . ARG A 1 94 ? 6.943 -0.066 -6.694 1.00 89.06 94 ARG A CA 1
ATOM 687 C C . ARG A 1 94 ? 7.767 1.190 -6.958 1.00 89.06 94 ARG A C 1
ATOM 689 O O . ARG A 1 94 ? 7.807 1.652 -8.098 1.00 89.06 94 ARG A O 1
ATOM 696 N N . VAL A 1 95 ? 8.405 1.750 -5.931 1.00 90.94 95 VAL A N 1
ATOM 697 C CA . VAL A 1 95 ? 9.267 2.936 -6.066 1.00 90.94 95 VAL A CA 1
ATOM 698 C C . VAL A 1 95 ? 10.504 2.608 -6.904 1.00 90.94 95 VAL A C 1
ATOM 700 O O . VAL A 1 95 ? 10.816 3.348 -7.839 1.00 90.94 95 VAL A O 1
ATOM 703 N N . GLU A 1 96 ? 11.172 1.489 -6.617 1.00 93.31 96 GLU A N 1
ATOM 704 C CA . GLU A 1 96 ? 12.344 1.012 -7.358 1.00 93.31 96 GLU A CA 1
ATOM 705 C C . GLU A 1 96 ? 12.004 0.776 -8.837 1.00 93.31 96 GLU A C 1
ATOM 707 O O . GLU A 1 96 ? 12.706 1.280 -9.715 1.00 93.31 96 GLU A O 1
ATOM 712 N N . GLN A 1 97 ? 10.890 0.098 -9.128 1.00 93.88 97 GLN A N 1
ATOM 713 C CA . GLN A 1 97 ? 10.437 -0.163 -10.494 1.00 93.88 97 GLN A CA 1
ATOM 714 C C . GLN A 1 97 ? 10.026 1.123 -11.219 1.00 93.88 97 GLN A C 1
ATOM 716 O O . GLN A 1 97 ? 10.376 1.309 -12.383 1.00 93.88 97 GLN A O 1
ATOM 721 N N . ASN A 1 98 ? 9.325 2.045 -10.549 1.00 93.81 98 ASN A N 1
ATOM 722 C CA . ASN A 1 98 ? 8.942 3.318 -11.161 1.00 93.81 98 ASN A CA 1
ATOM 723 C C . ASN A 1 98 ? 10.168 4.155 -11.543 1.00 93.81 98 ASN A C 1
ATOM 725 O O . ASN A 1 98 ? 10.190 4.757 -12.618 1.00 93.81 98 ASN A O 1
ATOM 729 N N . LEU A 1 99 ? 11.187 4.190 -10.680 1.00 93.75 99 LEU A N 1
ATOM 730 C CA . LEU A 1 99 ? 12.400 4.951 -10.951 1.00 93.75 99 LEU A CA 1
ATOM 731 C C . LEU A 1 99 ? 13.287 4.274 -12.002 1.00 93.75 99 LEU A C 1
ATOM 733 O O . LEU A 1 99 ? 13.852 4.970 -12.844 1.00 93.75 99 LEU A O 1
ATOM 737 N N . ALA A 1 100 ? 13.365 2.940 -11.992 1.00 93.94 100 ALA A N 1
ATOM 738 C CA . ALA A 1 100 ? 14.045 2.176 -13.034 1.00 93.94 100 ALA A CA 1
ATOM 739 C C . ALA A 1 100 ? 13.412 2.435 -14.409 1.00 93.94 100 ALA A C 1
ATOM 741 O O . ALA A 1 100 ? 14.122 2.831 -15.328 1.00 93.94 100 ALA A O 1
ATOM 742 N N . ASN A 1 101 ? 12.082 2.338 -14.519 1.00 93.25 101 ASN A N 1
ATOM 743 C CA . ASN A 1 101 ? 11.364 2.596 -15.770 1.00 93.25 101 ASN A CA 1
ATOM 744 C C . ASN A 1 101 ? 11.607 4.024 -16.283 1.00 93.25 101 ASN A C 1
ATOM 746 O O . ASN A 1 101 ? 11.914 4.207 -17.455 1.00 93.25 101 ASN A O 1
ATOM 750 N N . LYS A 1 102 ? 11.549 5.038 -15.407 1.00 93.19 102 LYS A N 1
ATOM 751 C CA . LYS A 1 102 ? 11.850 6.432 -15.786 1.00 93.19 102 LYS A CA 1
ATOM 752 C C . LYS A 1 102 ? 13.269 6.593 -16.333 1.00 93.19 102 LYS A C 1
ATOM 754 O O . LYS A 1 102 ? 13.473 7.294 -17.320 1.00 93.19 102 LYS A O 1
ATOM 759 N N . ALA A 1 103 ? 14.252 5.958 -15.697 1.00 91.50 103 ALA A N 1
ATOM 760 C CA . ALA A 1 103 ? 15.634 6.003 -16.163 1.00 91.50 103 ALA A CA 1
ATOM 761 C C . ALA A 1 103 ? 15.807 5.267 -17.505 1.00 91.50 103 ALA A C 1
ATOM 763 O O . ALA A 1 103 ? 16.489 5.772 -18.396 1.00 91.50 103 ALA A O 1
ATOM 764 N N . GLU A 1 104 ? 15.159 4.114 -17.679 1.00 91.25 104 GLU A N 1
ATOM 765 C CA . GLU A 1 104 ? 15.163 3.363 -18.939 1.00 91.25 104 GLU A CA 1
ATOM 766 C C . GLU A 1 104 ? 14.481 4.130 -20.077 1.00 91.25 104 GLU A C 1
ATOM 768 O O . GLU A 1 104 ? 15.016 4.156 -21.182 1.00 91.25 104 GLU A O 1
ATOM 773 N N . GLU A 1 105 ? 13.362 4.814 -19.830 1.00 91.25 105 GLU A N 1
ATOM 774 C CA . GLU A 1 105 ? 12.671 5.657 -20.820 1.00 91.25 105 GLU A CA 1
ATOM 775 C C . GLU A 1 105 ? 13.565 6.808 -21.315 1.00 91.25 105 GLU A C 1
ATOM 777 O O . GLU A 1 105 ? 13.661 7.069 -22.521 1.00 91.25 105 GLU A O 1
ATOM 782 N N . MET A 1 106 ? 14.289 7.461 -20.398 1.00 90.50 106 MET A N 1
ATOM 783 C CA . MET A 1 106 ? 15.252 8.509 -20.752 1.00 90.50 106 MET A CA 1
ATOM 784 C C . MET A 1 106 ? 16.397 7.963 -21.612 1.00 90.50 106 MET A C 1
ATOM 786 O O . MET A 1 106 ? 16.747 8.564 -22.629 1.00 90.50 106 MET A O 1
ATOM 790 N N . LEU A 1 107 ? 16.962 6.811 -21.238 1.00 89.25 107 LEU A N 1
ATOM 791 C CA . LEU A 1 107 ? 18.050 6.176 -21.987 1.00 89.25 107 LEU A CA 1
ATOM 792 C C . LEU A 1 107 ? 17.576 5.632 -23.343 1.00 89.25 107 LEU A C 1
ATOM 794 O O . LEU A 1 107 ? 18.296 5.748 -24.335 1.00 89.25 107 LEU A O 1
ATOM 798 N N . THR A 1 108 ? 16.346 5.125 -23.419 1.00 89.50 108 THR A N 1
ATOM 799 C CA . THR A 1 108 ? 15.726 4.612 -24.651 1.00 89.50 108 THR A CA 1
ATOM 800 C C . THR A 1 108 ? 15.607 5.694 -25.720 1.00 89.50 108 THR A C 1
ATOM 802 O O . THR A 1 108 ? 15.823 5.414 -26.895 1.00 89.50 108 THR A O 1
ATOM 805 N N . THR A 1 109 ? 15.332 6.943 -25.329 1.00 86.12 109 THR A N 1
ATOM 806 C CA . THR A 1 109 ? 15.214 8.072 -26.272 1.00 86.12 109 THR A CA 1
ATOM 807 C C . THR A 1 109 ? 16.525 8.354 -27.018 1.00 86.12 109 THR A C 1
ATOM 809 O O . THR A 1 109 ? 16.501 8.823 -28.153 1.00 86.12 109 THR A O 1
ATOM 812 N N . VAL A 1 110 ? 17.673 8.053 -26.404 1.00 87.31 110 VAL A N 1
ATOM 813 C CA . VAL A 1 110 ? 19.001 8.317 -26.983 1.00 87.31 110 VAL A CA 1
ATOM 814 C C . VAL A 1 110 ? 19.596 7.068 -27.635 1.00 87.31 110 VAL A C 1
ATOM 816 O O . VAL A 1 110 ? 20.190 7.153 -28.706 1.00 87.31 110 VAL A O 1
ATOM 819 N N . LEU A 1 111 ? 19.457 5.909 -26.988 1.00 86.00 111 LEU A N 1
ATOM 820 C CA . LEU A 1 111 ? 20.128 4.667 -27.381 1.00 86.00 111 LEU A CA 1
ATOM 821 C C . LEU A 1 111 ? 19.242 3.755 -28.238 1.00 86.00 111 LEU A C 1
ATOM 823 O O . LEU A 1 111 ? 19.767 2.915 -28.964 1.00 86.00 111 LEU A O 1
ATOM 827 N N . GLY A 1 112 ? 17.921 3.919 -28.191 1.00 83.19 112 GLY A N 1
ATOM 828 C CA . GLY A 1 112 ? 16.955 2.990 -28.770 1.00 83.19 112 GLY A CA 1
ATOM 829 C C . GLY A 1 112 ? 16.482 1.919 -27.773 1.00 83.19 112 GLY A C 1
ATOM 830 O O . GLY A 1 112 ? 17.060 1.755 -26.693 1.00 83.19 112 GLY A O 1
ATOM 831 N N . PRO A 1 113 ? 15.397 1.197 -28.105 1.00 86.25 113 PRO A N 1
ATOM 832 C CA . PRO A 1 113 ? 14.782 0.224 -27.207 1.00 86.25 113 PRO A CA 1
ATOM 833 C C . PRO A 1 113 ? 15.711 -0.965 -26.932 1.00 86.25 113 PRO A C 1
ATOM 835 O O . PRO A 1 113 ? 16.394 -1.453 -27.827 1.00 86.25 113 PRO A O 1
ATOM 838 N N . GLY A 1 114 ? 15.716 -1.452 -25.688 1.00 84.50 114 GLY A N 1
ATOM 839 C CA . GLY A 1 114 ? 16.432 -2.673 -25.290 1.00 84.50 114 GLY A CA 1
ATOM 840 C C . GLY A 1 114 ? 17.952 -2.539 -25.146 1.00 84.50 114 GLY A C 1
ATOM 841 O O . GLY A 1 114 ? 18.620 -3.530 -24.867 1.00 84.50 114 GLY A O 1
ATOM 842 N N . ARG A 1 115 ? 18.505 -1.331 -25.305 1.00 85.31 115 ARG A N 1
ATOM 843 C CA . ARG A 1 115 ? 19.958 -1.080 -25.262 1.00 85.31 115 ARG A CA 1
ATOM 844 C C . ARG A 1 115 ? 20.479 -0.554 -23.926 1.00 85.31 115 ARG A C 1
ATOM 846 O O . ARG A 1 115 ? 21.684 -0.366 -23.761 1.00 85.31 115 ARG A O 1
ATOM 853 N N . ALA A 1 116 ? 19.586 -0.333 -22.969 1.00 88.69 116 ALA A N 1
ATOM 854 C CA . ALA A 1 116 ? 19.926 0.036 -21.607 1.00 88.69 116 ALA A CA 1
ATOM 855 C C . ALA A 1 116 ? 19.112 -0.801 -20.620 1.00 88.69 116 ALA A C 1
ATOM 857 O O . ALA A 1 116 ? 17.922 -1.020 -20.829 1.00 88.69 116 ALA A O 1
ATOM 858 N N . ILE A 1 117 ? 19.761 -1.247 -19.546 1.00 90.75 117 ILE A N 1
ATOM 859 C CA . ILE A 1 117 ? 19.113 -1.911 -18.412 1.00 90.75 117 ILE A CA 1
ATOM 860 C C . ILE A 1 117 ? 19.487 -1.129 -17.163 1.00 90.75 117 ILE A C 1
ATOM 862 O O . ILE A 1 117 ? 20.678 -0.986 -16.860 1.00 90.75 117 ILE A O 1
ATOM 866 N N . VAL A 1 118 ? 18.485 -0.653 -16.423 1.00 93.06 118 VAL A N 1
ATOM 867 C CA . VAL A 1 118 ? 18.705 0.107 -15.188 1.00 93.06 118 VAL A CA 1
ATOM 868 C C . VAL A 1 118 ? 18.143 -0.656 -13.998 1.00 93.06 118 VAL A C 1
ATOM 870 O O . VAL A 1 118 ? 17.008 -1.125 -13.985 1.00 93.06 118 VAL A O 1
ATOM 873 N N . ARG A 1 119 ? 18.954 -0.773 -12.949 1.00 93.75 119 ARG A N 1
ATOM 874 C CA . ARG A 1 119 ? 18.546 -1.316 -11.656 1.00 93.75 119 ARG A CA 1
ATOM 875 C C . ARG A 1 119 ? 18.680 -0.238 -10.598 1.00 93.75 119 ARG A C 1
ATOM 877 O O . ARG A 1 119 ? 19.732 0.381 -10.451 1.00 93.75 119 ARG A O 1
ATOM 884 N N . VAL A 1 120 ? 17.602 -0.041 -9.853 1.00 94.62 120 VAL A N 1
ATOM 885 C CA . VAL A 1 120 ? 17.519 0.913 -8.752 1.00 94.62 120 VAL A CA 1
ATOM 886 C C . VAL A 1 120 ? 17.258 0.136 -7.473 1.00 94.62 120 VAL A C 1
ATOM 888 O O . VAL A 1 120 ? 16.429 -0.767 -7.463 1.00 94.62 120 VAL A O 1
ATOM 891 N N . SER A 1 121 ? 17.954 0.498 -6.399 1.00 93.62 121 SER A N 1
ATOM 892 C CA . SER A 1 121 ? 17.623 0.063 -5.047 1.00 93.62 121 SER A CA 1
ATOM 893 C C . SER A 1 121 ? 17.462 1.275 -4.137 1.00 93.62 121 SER A C 1
ATOM 895 O O . SER A 1 121 ? 18.312 2.170 -4.141 1.00 93.62 121 SER A O 1
ATOM 897 N N . ALA A 1 122 ? 16.378 1.311 -3.368 1.00 91.75 122 ALA A N 1
ATOM 898 C CA . ALA A 1 122 ? 16.041 2.413 -2.478 1.00 91.75 122 ALA A CA 1
ATOM 899 C C . ALA A 1 122 ? 16.000 1.947 -1.017 1.00 91.75 122 ALA A C 1
ATOM 901 O O . ALA A 1 122 ? 15.476 0.880 -0.698 1.00 91.75 122 ALA A O 1
ATOM 902 N N . VAL A 1 123 ? 16.530 2.775 -0.118 1.00 90.62 123 VAL A N 1
ATOM 903 C CA . VAL A 1 123 ? 16.326 2.644 1.331 1.00 90.62 123 VAL A CA 1
ATOM 904 C C . VAL A 1 123 ? 15.271 3.666 1.726 1.00 90.62 123 VAL A C 1
ATOM 906 O O . VAL A 1 123 ? 15.469 4.858 1.496 1.00 90.62 123 VAL A O 1
ATOM 909 N N . ILE A 1 124 ? 14.155 3.194 2.280 1.00 87.94 124 ILE A N 1
ATOM 910 C CA . ILE A 1 124 ? 12.989 4.013 2.626 1.00 87.94 124 ILE A CA 1
ATOM 911 C C . ILE A 1 124 ? 12.799 3.982 4.141 1.00 87.94 124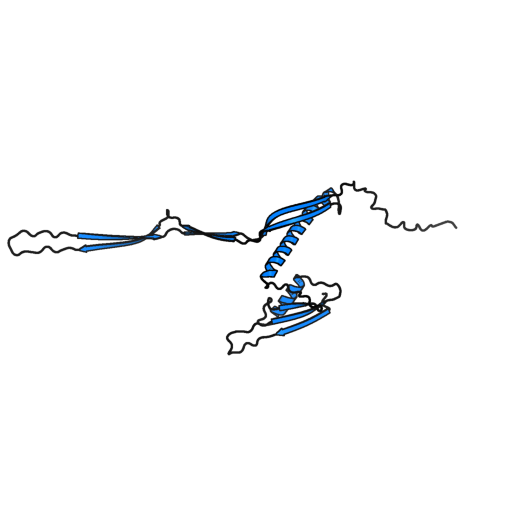 ILE A C 1
ATOM 913 O O . ILE A 1 124 ? 12.761 2.904 4.734 1.00 87.94 124 ILE A O 1
ATOM 917 N N . ASP A 1 125 ? 12.657 5.158 4.744 1.00 86.44 125 ASP A N 1
ATOM 918 C CA . ASP A 1 125 ? 12.269 5.314 6.139 1.00 86.44 125 ASP A CA 1
ATOM 919 C C . ASP A 1 125 ? 10.735 5.313 6.258 1.00 86.44 125 ASP A C 1
ATOM 921 O O . ASP A 1 125 ? 10.026 6.136 5.665 1.00 86.44 125 ASP A O 1
ATOM 925 N N . MET A 1 126 ? 10.223 4.344 7.015 1.00 81.19 126 MET A N 1
ATOM 926 C CA . MET A 1 126 ? 8.798 4.139 7.291 1.00 81.19 126 MET A CA 1
ATOM 927 C C . MET A 1 126 ? 8.414 4.591 8.706 1.00 81.19 126 MET A C 1
ATOM 929 O O . MET A 1 126 ? 7.324 4.275 9.183 1.00 81.19 126 MET A O 1
ATOM 933 N N . ASN A 1 127 ? 9.286 5.334 9.387 1.00 80.75 127 ASN A N 1
ATOM 934 C CA . ASN A 1 127 ? 8.983 5.889 10.696 1.00 80.75 127 ASN A CA 1
ATOM 935 C C . ASN A 1 127 ? 7.956 7.023 10.577 1.00 80.75 127 ASN A C 1
ATOM 937 O O . ASN A 1 127 ? 8.167 8.013 9.877 1.00 80.75 127 ASN A O 1
ATOM 941 N N . SER A 1 128 ? 6.844 6.881 11.299 1.00 77.38 128 SER A N 1
ATOM 942 C CA . SER A 1 128 ? 5.842 7.932 11.478 1.00 77.38 128 SER A CA 1
ATOM 943 C C . SER A 1 128 ? 6.065 8.596 12.831 1.00 77.38 128 SER A C 1
ATOM 945 O O . SER A 1 128 ? 5.948 7.940 13.867 1.00 77.38 128 SER A O 1
ATOM 947 N N . VAL A 1 129 ? 6.366 9.895 12.838 1.00 79.12 129 VAL A N 1
ATOM 948 C CA . VAL A 1 129 ? 6.598 10.662 14.072 1.00 79.12 129 VAL A CA 1
ATOM 949 C C . VAL A 1 129 ? 5.528 11.740 14.192 1.00 79.12 129 VAL A C 1
ATOM 951 O O . VAL A 1 129 ? 5.406 12.597 13.320 1.00 79.12 129 VAL A O 1
ATOM 954 N N . SER A 1 130 ? 4.751 11.696 15.275 1.00 79.25 130 SER A N 1
ATOM 955 C CA . SER A 1 130 ? 3.786 12.741 15.625 1.00 79.25 130 SER A CA 1
ATOM 956 C C . SER A 1 130 ? 4.322 13.533 16.808 1.00 79.25 130 SER A C 1
ATOM 958 O O . SER A 1 130 ? 4.338 13.037 17.935 1.00 79.25 130 SER A O 1
ATOM 960 N N . THR A 1 131 ? 4.741 14.767 16.555 1.00 81.31 131 THR A N 1
ATOM 961 C CA . THR A 1 131 ? 5.252 15.674 17.583 1.00 81.31 131 THR A CA 1
ATOM 962 C C . THR A 1 131 ? 4.175 16.687 17.941 1.00 81.31 131 THR A C 1
ATOM 964 O O . THR A 1 131 ? 3.697 17.432 17.085 1.00 81.31 131 THR A O 1
ATOM 967 N N . VAL A 1 132 ? 3.805 16.734 19.221 1.00 83.75 132 VAL A N 1
ATOM 968 C CA . VAL A 1 132 ? 2.944 17.781 19.781 1.00 83.75 132 VAL A CA 1
ATOM 969 C C . VAL A 1 132 ? 3.828 18.704 20.607 1.00 83.75 132 VAL A C 1
ATOM 971 O O . VAL A 1 132 ? 4.325 18.319 21.664 1.00 83.75 132 VAL A O 1
ATOM 974 N N . THR A 1 133 ? 4.065 19.913 20.107 1.00 80.25 133 THR A N 1
ATOM 975 C CA . THR A 1 133 ? 4.824 20.942 20.820 1.00 80.25 133 THR A CA 1
ATOM 976 C C . THR A 1 133 ? 3.857 21.931 21.449 1.00 80.25 133 THR A C 1
ATOM 978 O O . THR A 1 133 ? 3.145 22.651 20.750 1.00 80.25 133 THR A O 1
ATOM 981 N N . GLU A 1 134 ? 3.861 21.986 22.776 1.00 79.19 134 GLU A N 1
ATOM 982 C CA . GLU A 1 134 ? 3.148 22.995 23.550 1.00 79.19 134 GLU A CA 1
ATOM 983 C C . GLU A 1 134 ? 4.134 24.080 23.980 1.00 79.19 134 GLU A C 1
ATOM 985 O O . GLU A 1 134 ? 5.063 23.829 24.746 1.00 79.19 134 GLU A O 1
ATOM 990 N N . THR A 1 135 ? 3.965 25.286 23.442 1.00 76.94 135 THR A N 1
ATOM 991 C CA . THR A 1 135 ? 4.777 26.448 23.814 1.00 76.94 135 THR A CA 1
ATOM 992 C C . THR A 1 135 ? 3.940 27.388 24.666 1.00 76.94 135 THR A C 1
ATOM 994 O O . THR A 1 135 ? 2.901 27.877 24.220 1.00 76.94 135 THR A O 1
ATOM 997 N N . TYR A 1 136 ? 4.416 27.665 25.877 1.00 73.19 136 TYR A N 1
ATOM 998 C CA . TYR A 1 136 ? 3.851 28.687 26.752 1.00 73.19 136 TYR A CA 1
ATOM 999 C C . TYR A 1 136 ? 4.569 30.007 26.513 1.00 73.19 136 TYR A C 1
ATOM 1001 O O . TYR A 1 136 ? 5.801 30.054 26.541 1.00 73.19 136 TYR A O 1
ATOM 1009 N N . ASN A 1 137 ? 3.814 31.081 26.296 1.00 70.31 137 ASN A N 1
ATOM 1010 C CA . ASN A 1 137 ? 4.387 32.414 26.183 1.00 70.31 137 ASN A CA 1
ATOM 1011 C C . ASN A 1 137 ? 4.234 33.190 27.510 1.00 70.31 137 ASN A C 1
ATOM 1013 O O . ASN A 1 137 ? 3.143 33.688 27.797 1.00 70.31 137 ASN A O 1
ATOM 1017 N N . PRO A 1 138 ? 5.303 33.341 28.318 1.00 65.56 138 PRO A N 1
ATOM 1018 C CA . PRO A 1 138 ? 5.231 34.028 29.606 1.00 65.56 138 PRO A CA 1
ATOM 1019 C C . PRO A 1 138 ? 5.207 35.562 29.502 1.00 65.56 138 PRO A C 1
ATOM 1021 O O . PRO A 1 138 ? 5.080 36.212 30.540 1.00 65.56 138 PRO A O 1
ATOM 1024 N N . THR A 1 139 ? 5.354 36.162 28.312 1.00 65.06 139 THR A N 1
ATOM 1025 C CA . THR A 1 139 ? 5.311 37.630 28.139 1.00 65.06 139 THR A CA 1
ATOM 1026 C C . THR A 1 139 ? 3.914 38.159 27.816 1.00 65.06 139 THR A C 1
ATOM 1028 O O . THR A 1 139 ? 3.650 39.336 28.038 1.00 65.06 139 THR A O 1
ATOM 1031 N N . GLY A 1 140 ? 2.994 37.297 27.373 1.00 58.88 140 GLY A N 1
ATOM 1032 C CA . GLY A 1 140 ? 1.583 37.621 27.148 1.00 58.88 140 GLY A CA 1
ATOM 1033 C C . GLY A 1 140 ? 0.700 37.274 28.345 1.00 58.88 140 GLY A C 1
ATOM 1034 O O . GLY A 1 140 ? -0.322 36.621 28.160 1.00 58.88 140 GLY A O 1
ATOM 1035 N N . LYS A 1 141 ? 1.116 37.629 29.568 1.00 58.31 141 LYS A N 1
ATOM 1036 C CA . LYS A 1 141 ? 0.288 37.427 30.767 1.00 58.31 141 LYS A CA 1
ATOM 1037 C C . LYS A 1 141 ? -0.916 38.356 30.679 1.00 58.31 141 LYS A C 1
ATOM 1039 O O . LYS A 1 141 ? -0.764 39.567 30.829 1.00 58.31 141 LYS A O 1
ATOM 1044 N N . VAL A 1 142 ? -2.094 37.799 30.427 1.00 60.00 142 VAL A N 1
ATOM 1045 C CA . VAL A 1 142 ? -3.348 38.547 30.517 1.00 60.00 142 VAL A CA 1
ATOM 1046 C C . VAL A 1 142 ? -3.913 38.307 31.910 1.00 60.00 142 VAL A C 1
ATOM 1048 O O . VAL A 1 142 ? -4.014 37.170 32.367 1.00 60.00 142 VAL A O 1
ATOM 1051 N N . MET A 1 143 ? -4.203 39.399 32.609 1.00 55.16 143 MET A N 1
ATOM 1052 C CA . MET A 1 143 ? -4.816 39.386 33.931 1.00 55.16 143 MET A CA 1
ATOM 1053 C C . MET A 1 143 ? -6.277 38.957 33.761 1.00 55.16 143 MET A C 1
ATOM 1055 O O . MET A 1 143 ? -7.043 39.657 33.099 1.00 55.16 143 MET A O 1
ATOM 1059 N N . THR A 1 144 ? -6.643 37.778 34.263 1.00 58.00 144 THR A N 1
ATOM 1060 C CA . THR A 1 144 ? -7.976 37.188 34.035 1.00 58.00 144 THR A CA 1
ATOM 1061 C C . THR A 1 144 ? -8.912 37.390 35.215 1.00 58.00 144 THR A C 1
ATOM 1063 O O . THR A 1 144 ? -10.121 37.521 35.017 1.00 58.00 144 THR A O 1
ATOM 1066 N N . LYS A 1 145 ? -8.374 37.476 36.435 1.00 50.25 145 LYS A N 1
ATOM 1067 C CA . LYS A 1 145 ? -9.159 37.763 37.633 1.00 50.25 145 LYS A CA 1
ATOM 1068 C C . LYS A 1 145 ? -8.361 38.616 38.612 1.00 50.25 145 LYS A C 1
ATOM 1070 O O . LYS A 1 145 ? -7.216 38.306 38.940 1.00 50.25 145 LYS A O 1
ATOM 1075 N N . GLU A 1 146 ? -8.997 39.678 39.085 1.00 60.09 146 GLU A N 1
ATOM 1076 C CA . GLU A 1 146 ? -8.521 40.505 40.187 1.00 60.09 146 GLU A CA 1
ATOM 1077 C C . GLU A 1 146 ? -9.561 40.442 41.302 1.00 60.09 146 GLU A C 1
ATOM 1079 O O . GLU A 1 146 ? -10.739 40.727 41.078 1.00 60.09 146 GLU A O 1
ATOM 1084 N N . GLU A 1 147 ? -9.141 40.017 42.489 1.00 59.44 147 GLU A N 1
ATOM 1085 C CA . GLU A 1 147 ? -9.986 39.991 43.678 1.00 59.44 147 GLU A CA 1
ATOM 1086 C C . GLU A 1 147 ? -9.357 40.904 44.728 1.00 59.44 147 GLU A C 1
ATOM 1088 O O . GLU A 1 147 ? -8.268 40.632 45.242 1.00 59.44 147 GLU A O 1
ATOM 1093 N N . ILE A 1 148 ? -10.037 42.022 44.991 1.00 63.91 148 ILE A N 1
ATOM 1094 C CA . ILE A 1 148 ? -9.637 43.021 45.980 1.00 63.91 148 ILE A CA 1
ATOM 1095 C C . ILE A 1 148 ? -10.550 42.846 47.188 1.00 63.91 148 ILE A C 1
ATOM 1097 O O . ILE A 1 148 ? -11.738 43.172 47.138 1.00 63.91 148 ILE A O 1
ATOM 1101 N N . LEU A 1 149 ? -9.990 42.330 48.277 1.00 58.28 149 LEU A N 1
ATOM 1102 C CA . LEU A 1 149 ? -10.656 42.256 49.572 1.00 58.28 149 LEU A CA 1
ATOM 1103 C C . LEU A 1 149 ? -10.137 43.418 50.418 1.00 58.28 149 LEU A C 1
ATOM 1105 O O . LEU A 1 149 ? -9.007 43.384 50.909 1.00 58.28 149 LEU A O 1
ATOM 1109 N N . SER A 1 150 ? -10.954 44.464 50.535 1.00 57.66 150 SER A N 1
ATOM 1110 C CA . SER A 1 150 ? -10.687 45.607 51.408 1.00 57.66 150 SER A CA 1
ATOM 1111 C C . SER A 1 150 ? -11.510 45.438 52.677 1.00 57.66 150 SER A C 1
ATOM 1113 O O . SER A 1 150 ? -12.742 45.463 52.624 1.00 57.66 150 SER A O 1
ATOM 1115 N N . ASP A 1 151 ? -10.828 45.220 53.800 1.00 53.97 151 ASP A N 1
ATOM 1116 C CA . ASP A 1 151 ? -11.452 45.196 55.118 1.00 53.97 151 ASP A CA 1
ATOM 1117 C C . ASP A 1 151 ? -11.086 46.489 55.854 1.00 53.97 151 ASP A C 1
ATOM 1119 O O . ASP A 1 151 ? -9.909 46.866 55.959 1.00 53.97 151 ASP A O 1
ATOM 1123 N N . SER A 1 152 ? -12.108 47.211 56.308 1.00 55.16 152 SER A N 1
ATOM 1124 C CA . SER A 1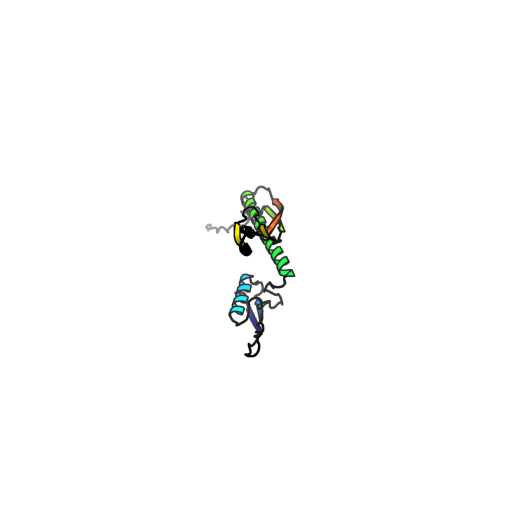 152 ? -11.946 48.478 57.012 1.00 55.16 152 SER A CA 1
ATOM 1125 C C . SER A 1 152 ? -12.599 48.374 58.378 1.00 55.16 152 SER A C 1
ATOM 1127 O O . SER A 1 152 ? -13.818 48.502 58.514 1.00 55.16 152 SER A O 1
ATOM 1129 N N . GLU A 1 153 ? -11.777 48.195 59.402 1.00 55.00 153 GLU A N 1
ATOM 1130 C CA . GLU A 1 153 ? -12.243 48.200 60.777 1.00 55.00 153 GLU A CA 1
ATOM 1131 C C . GLU A 1 153 ? -12.114 49.627 61.323 1.00 55.00 153 GLU A C 1
ATOM 1133 O O . GLU A 1 153 ? -11.050 50.257 61.286 1.00 55.00 153 GLU A O 1
ATOM 1138 N N . THR A 1 154 ? -13.245 50.191 61.749 1.00 55.84 154 THR A N 1
ATOM 1139 C CA . THR A 1 154 ? -13.278 51.497 62.412 1.00 55.84 154 THR A CA 1
ATOM 1140 C C . THR A 1 154 ? -13.536 51.246 63.886 1.00 55.84 154 THR A C 1
ATOM 1142 O O . THR A 1 154 ? -14.672 50.990 64.277 1.00 55.84 154 THR A O 1
ATOM 1145 N N . GLU A 1 155 ? -12.492 51.314 64.706 1.00 55.28 155 GLU A N 1
ATOM 1146 C CA . GLU A 1 155 ? -12.670 51.276 66.153 1.00 55.28 155 GLU A CA 1
ATOM 1147 C C . GLU A 1 155 ? -13.324 52.586 66.614 1.00 55.28 155 GLU A C 1
ATOM 1149 O O . GLU A 1 155 ? -12.829 53.688 66.351 1.00 55.28 155 GLU A O 1
ATOM 1154 N N . ALA A 1 156 ? -14.481 52.475 67.270 1.00 54.72 156 ALA A N 1
ATOM 1155 C CA . ALA A 1 156 ? -15.158 53.615 67.868 1.00 54.72 156 ALA A CA 1
ATOM 1156 C C . ALA A 1 156 ? -14.381 54.056 69.116 1.00 54.72 156 ALA A C 1
ATOM 1158 O O . ALA A 1 156 ? -14.242 53.291 70.069 1.00 54.72 156 ALA A O 1
ATOM 1159 N N . GLY A 1 157 ? -13.877 55.292 69.108 1.00 54.91 157 GLY A N 1
ATOM 1160 C CA . GLY A 1 157 ? -13.204 55.879 70.264 1.00 54.91 157 GLY A CA 1
ATOM 1161 C C . GLY A 1 157 ? -14.123 55.901 71.487 1.00 54.91 157 GLY A C 1
ATOM 1162 O O . GLY A 1 157 ? -15.279 56.321 71.408 1.00 54.91 157 GLY A O 1
ATOM 1163 N N . THR A 1 158 ? -13.613 55.429 72.619 1.00 51.59 158 THR A N 1
ATOM 1164 C CA . THR A 1 158 ? -14.337 55.371 73.889 1.00 51.59 158 THR A CA 1
ATOM 1165 C C . THR A 1 158 ? -14.636 56.784 74.389 1.00 51.59 158 THR A C 1
ATOM 1167 O O . THR A 1 158 ? -13.720 57.578 74.601 1.00 51.59 158 THR A O 1
ATOM 1170 N N . VAL A 1 159 ? -15.911 57.106 74.617 1.00 48.62 159 VAL A N 1
ATOM 1171 C CA . VAL A 1 159 ? -16.289 58.313 75.363 1.00 48.62 159 VAL A CA 1
ATOM 1172 C C . VAL A 1 159 ? -16.075 58.047 76.853 1.00 48.62 159 VAL A C 1
ATOM 1174 O O . VAL A 1 159 ? -16.801 57.271 77.470 1.00 48.62 159 VAL A O 1
ATOM 1177 N N . LEU A 1 160 ? -15.035 58.647 77.428 1.00 52.84 160 LEU A N 1
ATOM 1178 C CA . LEU A 1 160 ? -14.848 58.689 78.877 1.00 52.84 160 LEU A CA 1
ATOM 1179 C C . LEU A 1 160 ? -15.713 59.826 79.441 1.00 52.84 160 LEU A C 1
ATOM 1181 O O . LEU A 1 160 ? -15.842 60.882 78.824 1.00 52.84 160 LEU A O 1
ATOM 1185 N N . ALA A 1 161 ? -16.369 59.563 80.570 1.00 51.28 161 ALA A N 1
ATOM 1186 C CA . ALA A 1 161 ? -17.317 60.471 81.207 1.00 51.28 161 ALA A CA 1
ATOM 1187 C C . ALA A 1 161 ? -16.703 61.853 81.518 1.00 51.28 161 ALA A C 1
ATOM 1189 O O . ALA A 1 161 ? -15.533 61.952 81.868 1.00 51.28 161 ALA A O 1
ATOM 1190 N N . GLU A 1 162 ? -17.541 62.885 81.364 1.00 51.38 162 GLU A N 1
ATOM 1191 C CA . GLU A 1 162 ? -17.368 64.320 81.656 1.00 51.38 162 GLU A CA 1
ATOM 1192 C C . GLU A 1 162 ? -15.995 64.773 82.202 1.00 51.38 162 GLU A C 1
ATOM 1194 O O . GLU A 1 162 ? -15.748 64.735 83.406 1.00 51.38 162 GLU A O 1
ATOM 1199 N N . GLY A 1 163 ? -15.133 65.301 81.317 1.00 54.31 163 GLY A N 1
ATOM 1200 C CA . GLY A 1 163 ? -14.019 66.169 81.728 1.00 54.31 163 GLY A CA 1
ATOM 1201 C C . GLY A 1 163 ? -12.711 66.103 80.933 1.00 54.31 163 GLY A C 1
ATOM 1202 O O . GLY A 1 163 ? -11.912 67.027 81.060 1.00 54.31 163 GLY A O 1
ATOM 1203 N N . GLU A 1 164 ? -12.479 65.093 80.090 1.00 53.03 164 GLU A N 1
ATOM 1204 C CA . GLU A 1 164 ? -11.220 64.943 79.331 1.00 53.03 164 GLU A CA 1
ATOM 1205 C C . GLU A 1 164 ? -11.436 64.864 77.806 1.00 53.03 164 GLU A C 1
ATOM 1207 O O . GLU A 1 164 ? -12.485 64.397 77.352 1.00 53.03 164 GLU A O 1
ATOM 1212 N N . PRO A 1 165 ? -10.482 65.352 76.982 1.00 48.25 165 PRO A N 1
ATOM 1213 C CA . PRO A 1 165 ? -10.653 65.411 75.533 1.00 48.25 165 PRO A CA 1
ATOM 1214 C C . PRO A 1 165 ? -10.685 64.006 74.913 1.00 48.25 165 PRO A C 1
ATOM 1216 O O . PRO A 1 165 ? -9.817 63.175 75.171 1.00 48.25 165 PRO A O 1
ATOM 1219 N N . ALA A 1 166 ? -11.683 63.758 74.060 1.00 53.72 166 ALA A N 1
ATOM 1220 C CA . ALA A 1 166 ? -11.856 62.488 73.362 1.00 53.72 166 ALA A CA 1
ATOM 1221 C C . ALA A 1 166 ? -10.657 62.169 72.449 1.00 53.72 166 ALA A C 1
ATOM 1223 O O . ALA A 1 166 ? -10.211 63.012 71.667 1.00 53.72 166 ALA A O 1
ATOM 1224 N N . VAL A 1 167 ? -10.161 60.930 72.524 1.00 57.53 167 VAL A N 1
ATOM 1225 C CA . VAL A 1 167 ? -9.088 60.426 71.655 1.00 57.53 167 VAL A CA 1
ATOM 1226 C C . VAL A 1 167 ? -9.682 60.073 70.281 1.00 57.53 167 VAL A C 1
ATOM 1228 O O . VAL A 1 167 ? -10.652 59.313 70.226 1.00 57.53 167 VAL A O 1
ATOM 1231 N N . PRO A 1 168 ? -9.146 60.597 69.160 1.00 56.22 168 PRO A N 1
ATOM 1232 C CA . PRO A 1 168 ? -9.647 60.260 67.831 1.00 56.22 168 PRO A CA 1
ATOM 1233 C C . PRO A 1 168 ? -9.307 58.802 67.485 1.00 56.22 168 PRO A C 1
ATOM 1235 O O . PRO A 1 168 ? -8.145 58.402 67.538 1.00 56.22 168 PRO A O 1
ATOM 1238 N N . GLY A 1 169 ? -10.321 58.009 67.127 1.00 59.44 169 GLY A N 1
ATOM 1239 C CA . GLY A 1 169 ? -10.145 56.615 66.707 1.00 59.44 169 GLY A CA 1
ATOM 1240 C C . GLY A 1 169 ? -9.329 56.505 65.414 1.00 59.44 169 GLY A C 1
ATOM 1241 O O . GLY A 1 169 ? -9.554 57.255 64.461 1.00 59.44 169 GLY A O 1
ATOM 1242 N N . SER A 1 170 ? -8.374 55.574 65.369 1.00 54.81 170 SER A N 1
ATOM 1243 C CA . SER A 1 170 ? -7.578 55.283 64.173 1.00 54.81 170 SER A CA 1
ATOM 1244 C C . SER A 1 170 ? -8.292 54.277 63.272 1.00 54.81 170 SER A C 1
ATOM 1246 O O . SER A 1 170 ? -8.674 53.202 63.725 1.00 54.81 170 SER A O 1
ATOM 1248 N N . LYS A 1 171 ? -8.427 54.595 61.979 1.00 55.44 171 LYS A N 1
ATOM 1249 C CA . LYS A 1 171 ? -8.875 53.635 60.959 1.00 55.44 171 LYS A CA 1
ATOM 1250 C C . LYS A 1 171 ? -7.690 52.809 60.477 1.00 55.44 171 LYS A C 1
ATOM 1252 O O . LYS A 1 171 ? -6.692 53.382 60.036 1.00 55.44 171 LYS A O 1
ATOM 1257 N N . LYS A 1 172 ? -7.814 51.483 60.522 1.00 52.00 172 LYS A N 1
ATOM 1258 C CA . LYS A 1 172 ? -6.848 50.560 59.923 1.00 52.00 172 LYS A CA 1
ATOM 1259 C C . LYS A 1 172 ? -7.524 49.861 58.749 1.00 52.00 172 LYS A C 1
ATOM 1261 O O . LYS A 1 172 ? -8.413 49.041 58.939 1.00 52.00 172 LYS A O 1
ATOM 1266 N N . THR A 1 173 ? -7.102 50.207 57.539 1.00 53.94 173 THR A N 1
ATOM 1267 C CA . THR A 1 173 ? -7.538 49.524 56.318 1.00 53.94 173 THR A CA 1
ATOM 1268 C C . THR A 1 173 ? -6.504 48.465 55.969 1.00 53.94 173 THR A C 1
ATOM 1270 O O . THR A 1 173 ? -5.316 48.781 55.870 1.00 53.94 173 THR A O 1
ATOM 1273 N N . THR A 1 174 ? -6.942 47.219 55.801 1.00 59.75 174 THR A N 1
ATOM 1274 C CA . THR A 1 174 ? -6.095 46.133 55.292 1.00 59.75 174 THR A CA 1
ATOM 1275 C C . THR A 1 174 ? -6.630 45.720 53.929 1.00 59.75 174 THR A C 1
ATOM 1277 O O . THR A 1 174 ? -7.768 45.274 53.819 1.00 59.75 174 THR A O 1
ATOM 1280 N N . GLU A 1 175 ? -5.813 45.878 52.889 1.00 59.19 175 GLU A N 1
ATOM 1281 C CA . GLU A 1 175 ? -6.155 45.465 51.527 1.00 59.19 175 GLU A CA 1
ATOM 1282 C C . GLU A 1 175 ? -5.366 44.209 51.161 1.00 59.19 175 GLU A C 1
ATOM 1284 O O . GLU A 1 175 ? -4.135 44.203 51.205 1.00 59.19 175 GLU A O 1
ATOM 1289 N N . ASN A 1 176 ? -6.079 43.143 50.797 1.00 54.84 176 ASN A N 1
ATOM 1290 C CA . ASN A 1 176 ? -5.496 41.945 50.203 1.00 54.84 176 ASN A CA 1
ATOM 1291 C C . ASN A 1 176 ? -5.859 41.909 48.715 1.00 54.84 176 ASN A C 1
ATOM 1293 O O . ASN A 1 176 ? -7.039 41.844 48.365 1.00 54.84 176 ASN A O 1
ATOM 1297 N N . ILE A 1 177 ? -4.840 41.946 47.852 1.00 62.25 177 ILE A N 1
ATOM 1298 C CA . ILE A 1 177 ? -4.987 41.901 46.392 1.00 62.25 177 ILE A CA 1
ATOM 1299 C C . ILE A 1 177 ? -4.480 40.544 45.903 1.00 62.25 177 ILE A C 1
ATOM 1301 O O . ILE A 1 177 ? -3.301 40.223 46.065 1.00 62.25 177 ILE A O 1
ATOM 1305 N N . SER A 1 178 ? -5.371 39.753 45.307 1.00 57.97 178 SER A N 1
ATOM 1306 C CA . SER A 1 178 ? -5.030 38.487 44.652 1.00 57.97 178 SER A CA 1
ATOM 1307 C C . SER A 1 178 ? -5.243 38.614 43.144 1.00 57.97 178 SER A C 1
ATOM 1309 O O . SER A 1 178 ? -6.323 39.006 42.696 1.00 57.97 178 SER A O 1
ATOM 1311 N N . THR A 1 179 ? -4.213 38.292 42.356 1.00 64.81 179 THR A N 1
ATOM 1312 C CA . THR A 1 179 ? -4.238 38.403 40.891 1.00 64.81 179 THR A CA 1
ATOM 1313 C C . THR A 1 179 ? -3.925 37.063 40.238 1.00 64.81 179 THR A C 1
ATOM 1315 O O . THR A 1 179 ? -2.857 36.489 40.463 1.00 64.81 179 THR A O 1
ATOM 1318 N N . GLU A 1 180 ? -4.834 36.593 39.387 1.00 65.81 180 GLU A N 1
ATOM 1319 C CA . GLU A 1 180 ? -4.681 35.371 38.596 1.00 65.81 180 GLU A CA 1
ATOM 1320 C C . GLU A 1 180 ? -4.320 35.719 37.141 1.00 65.81 180 GLU A C 1
ATOM 1322 O O . GLU A 1 180 ? -4.877 36.650 36.548 1.00 65.81 180 GLU A O 1
ATOM 1327 N N . TYR A 1 181 ? -3.357 34.989 36.569 1.00 68.44 181 TYR A N 1
ATOM 1328 C CA . TYR A 1 181 ? -2.868 35.195 35.203 1.00 68.44 181 TYR A CA 1
ATOM 1329 C C . TYR A 1 181 ? -3.040 33.924 34.378 1.00 68.44 181 TYR A C 1
ATOM 1331 O O . TYR A 1 181 ? -2.587 32.856 34.793 1.00 68.44 181 TYR A O 1
ATOM 1339 N N . GLU A 1 182 ? -3.584 34.056 33.170 1.00 60.59 182 GLU A N 1
ATOM 1340 C CA . GLU A 1 182 ? -3.564 32.987 32.171 1.00 60.59 182 GLU A CA 1
ATOM 1341 C C . GLU A 1 182 ? -2.413 33.233 31.183 1.00 60.59 182 GLU A C 1
ATOM 1343 O O . GLU A 1 182 ? -2.209 34.349 30.692 1.00 60.59 182 GLU A O 1
ATOM 1348 N N . VAL A 1 183 ? -1.605 32.200 30.927 1.00 69.25 183 VAL A N 1
ATOM 1349 C CA . VAL A 1 183 ? -0.512 32.257 29.946 1.00 69.25 183 VAL A CA 1
ATOM 1350 C C . VAL A 1 183 ? -1.004 31.738 28.603 1.00 69.25 183 VAL A C 1
ATOM 1352 O O . VAL A 1 183 ? -1.584 30.658 28.518 1.00 69.25 183 VAL A O 1
ATOM 1355 N N . GLY A 1 184 ? -0.742 32.486 27.530 1.00 64.12 184 GLY A N 1
ATOM 1356 C CA . GLY A 1 184 ? -1.079 32.042 26.180 1.00 64.12 184 GLY A CA 1
ATOM 1357 C C . GLY A 1 184 ? -0.391 30.714 25.840 1.00 64.12 184 GLY A C 1
ATOM 1358 O O . GLY A 1 184 ? 0.839 30.612 25.900 1.00 64.12 184 GLY A O 1
ATOM 1359 N N . LYS A 1 185 ? -1.190 29.707 25.469 1.00 72.81 185 LYS A N 1
ATOM 1360 C CA . LYS A 1 185 ? -0.747 28.388 24.998 1.00 72.81 185 LYS A CA 1
ATOM 1361 C C . LYS A 1 185 ? -0.776 28.352 23.471 1.00 72.81 185 LYS A C 1
ATOM 1363 O O . LYS A 1 185 ? -1.809 28.622 22.865 1.00 72.81 185 LYS A O 1
ATOM 1368 N N . SER A 1 186 ? 0.337 27.976 22.845 1.00 71.94 186 SER A N 1
ATOM 1369 C CA . SER A 1 186 ? 0.388 27.651 21.416 1.00 71.94 186 SER A CA 1
ATOM 1370 C C . SER A 1 186 ? 0.671 26.162 21.242 1.00 71.94 186 SER A C 1
ATOM 1372 O O . SER A 1 186 ? 1.665 25.656 21.767 1.00 71.94 186 SER A O 1
ATOM 1374 N N . VAL A 1 187 ? -0.210 25.457 20.530 1.00 78.62 187 VAL A N 1
ATOM 1375 C CA . VAL A 1 187 ? -0.065 24.027 20.222 1.00 78.62 187 VAL A CA 1
ATOM 1376 C C . VAL A 1 187 ? 0.320 23.885 18.756 1.00 78.62 187 VAL A C 1
ATOM 1378 O O . VAL A 1 187 ? -0.475 24.199 17.872 1.00 78.62 187 VAL A O 1
ATOM 1381 N N . LYS A 1 188 ? 1.532 23.392 18.492 1.00 77.00 188 LYS A N 1
ATOM 1382 C CA . LYS A 1 188 ? 1.968 22.990 17.151 1.00 77.00 188 LYS A CA 1
ATOM 1383 C C . LYS A 1 188 ? 1.931 21.468 17.069 1.00 77.00 188 LYS A C 1
ATOM 1385 O O . LYS A 1 188 ? 2.637 20.796 17.815 1.00 77.00 188 LYS A O 1
ATOM 1390 N N . GLN A 1 189 ? 1.125 20.935 16.158 1.00 80.50 189 GLN A N 1
ATOM 1391 C CA . GLN A 1 189 ? 1.115 19.512 15.831 1.00 80.50 189 GLN A CA 1
ATOM 1392 C C . GLN A 1 189 ? 1.841 19.304 14.501 1.00 80.50 189 GLN A C 1
ATOM 1394 O O . GLN A 1 189 ? 1.449 19.872 13.482 1.00 80.50 189 GLN A O 1
ATOM 1399 N N . GLU A 1 190 ? 2.909 18.512 14.516 1.00 80.19 190 GLU A N 1
ATOM 1400 C CA . GLU A 1 190 ? 3.700 18.172 13.334 1.00 80.19 190 GLU A CA 1
ATOM 1401 C C . GLU A 1 190 ? 3.683 16.656 13.141 1.00 80.19 190 GLU A C 1
ATOM 1403 O O . GLU A 1 190 ? 4.115 15.902 14.012 1.00 80.19 190 GLU A O 1
ATOM 1408 N N . VAL A 1 191 ? 3.130 16.214 12.010 1.00 80.38 191 VAL A N 1
ATOM 1409 C CA . VAL A 1 191 ? 3.008 14.797 11.658 1.00 80.38 191 VAL A CA 1
ATOM 1410 C C . VAL A 1 191 ? 3.944 14.514 10.490 1.00 80.38 191 VAL A C 1
ATOM 1412 O O . VAL A 1 191 ? 3.706 14.972 9.373 1.00 80.38 191 VAL A O 1
ATOM 1415 N N . ILE A 1 192 ? 5.013 13.763 10.750 1.00 78.31 192 ILE A N 1
ATOM 1416 C CA . ILE A 1 192 ? 5.919 13.264 9.716 1.00 78.31 192 ILE A CA 1
ATOM 1417 C C . ILE A 1 192 ? 5.307 11.988 9.144 1.00 78.31 192 ILE A C 1
ATOM 1419 O O . ILE A 1 192 ? 5.187 10.982 9.843 1.00 78.31 192 ILE A O 1
ATOM 1423 N N . LEU A 1 193 ? 4.913 12.047 7.872 1.00 76.00 193 LEU A N 1
ATOM 1424 C CA . LEU A 1 193 ? 4.373 10.899 7.153 1.00 76.00 193 LEU A CA 1
ATOM 1425 C C . LEU A 1 193 ? 5.496 9.897 6.813 1.00 76.00 193 LEU A C 1
ATOM 1427 O O . LEU A 1 193 ? 6.582 10.322 6.401 1.00 76.00 193 LEU A O 1
ATOM 1431 N N . PRO A 1 194 ? 5.244 8.582 6.937 1.00 80.81 194 PRO A N 1
ATOM 1432 C CA . PRO A 1 194 ? 6.195 7.552 6.532 1.00 80.81 194 PRO A CA 1
ATOM 1433 C C . PRO A 1 194 ? 6.334 7.516 5.000 1.00 80.81 194 PRO A C 1
ATOM 1435 O O . PRO A 1 194 ? 5.361 7.751 4.283 1.00 80.81 194 PRO A O 1
ATOM 1438 N N . GLY A 1 195 ? 7.527 7.200 4.482 1.00 80.44 195 GLY A N 1
ATOM 1439 C CA . GLY A 1 195 ? 7.753 7.069 3.030 1.00 80.44 195 GLY A CA 1
ATOM 1440 C C . GLY A 1 195 ? 8.922 7.856 2.466 1.00 80.44 195 GLY A C 1
ATOM 1441 O O . GLY A 1 195 ? 9.067 7.922 1.244 1.00 80.44 195 GLY A O 1
ATOM 1442 N N . GLN A 1 196 ? 9.752 8.449 3.320 1.00 85.50 196 GLN A N 1
ATOM 1443 C CA . GLN A 1 196 ? 10.896 9.230 2.866 1.00 85.50 196 GLN A CA 1
ATOM 1444 C C . GLN A 1 196 ? 12.005 8.311 2.348 1.00 85.50 196 GLN A C 1
ATOM 1446 O O . GLN A 1 196 ? 12.387 7.345 3.002 1.00 85.50 196 GLN A O 1
ATOM 1451 N N . ILE A 1 197 ? 12.548 8.616 1.168 1.00 88.56 197 ILE A N 1
ATOM 1452 C CA . ILE A 1 197 ? 13.685 7.881 0.604 1.00 88.56 197 ILE A CA 1
ATOM 1453 C C . ILE A 1 197 ? 14.962 8.409 1.262 1.00 88.56 197 ILE A C 1
ATOM 1455 O O . ILE A 1 197 ? 15.370 9.540 1.012 1.00 88.56 197 ILE A O 1
ATOM 1459 N N . THR A 1 198 ? 15.605 7.590 2.091 1.00 90.56 198 THR A N 1
ATOM 1460 C CA . THR A 1 198 ? 16.861 7.934 2.774 1.00 90.56 198 THR A CA 1
ATOM 1461 C C . THR A 1 198 ? 18.056 7.850 1.833 1.00 90.56 198 THR A C 1
ATOM 1463 O O . THR A 1 198 ? 18.957 8.682 1.885 1.00 90.56 198 THR A O 1
ATOM 1466 N N . SER A 1 199 ? 18.100 6.824 0.980 1.00 90.31 199 SER A N 1
ATOM 1467 C CA . SER A 1 199 ? 19.190 6.668 0.014 1.00 90.31 199 SER A CA 1
ATOM 1468 C C . SER A 1 199 ? 18.749 5.923 -1.235 1.00 90.31 199 SER A C 1
ATOM 1470 O O . SER A 1 199 ? 17.844 5.088 -1.196 1.00 90.31 199 SER A O 1
ATOM 1472 N N . LEU A 1 200 ? 19.425 6.227 -2.341 1.00 92.81 200 LEU A N 1
ATOM 1473 C CA . LEU A 1 200 ? 19.193 5.630 -3.644 1.00 92.81 200 LEU A CA 1
ATOM 1474 C C . LEU A 1 200 ? 20.511 5.086 -4.201 1.00 92.81 200 LEU A C 1
ATOM 1476 O O . LEU A 1 200 ? 21.518 5.793 -4.227 1.00 92.81 200 LEU A O 1
ATOM 1480 N N . LYS A 1 201 ? 20.500 3.841 -4.674 1.00 94.81 201 LYS A N 1
ATOM 1481 C CA . LYS A 1 201 ? 21.599 3.216 -5.413 1.00 94.81 201 LYS A CA 1
ATOM 1482 C C . LYS A 1 201 ? 21.118 2.896 -6.818 1.00 94.81 201 LYS A C 1
ATOM 1484 O O . LYS A 1 201 ? 20.051 2.312 -6.982 1.00 94.81 201 LYS A O 1
ATOM 1489 N N . VAL A 1 202 ? 21.911 3.261 -7.817 1.00 93.62 202 VAL A N 1
ATOM 1490 C CA . VAL A 1 202 ? 21.563 3.070 -9.228 1.00 93.62 202 VAL A CA 1
ATOM 1491 C C . VAL A 1 202 ? 22.730 2.405 -9.936 1.00 93.62 202 VAL A C 1
ATOM 1493 O O . VAL A 1 202 ? 23.870 2.845 -9.803 1.00 93.62 202 VAL A O 1
ATOM 1496 N N . ALA A 1 203 ? 22.437 1.351 -10.687 1.00 93.50 203 ALA A N 1
ATOM 1497 C CA . ALA A 1 203 ? 23.365 0.705 -11.601 1.00 93.50 203 ALA A CA 1
ATOM 1498 C C . ALA A 1 203 ? 22.724 0.659 -12.989 1.00 93.50 203 ALA A C 1
ATOM 1500 O O . ALA A 1 203 ? 21.558 0.290 -13.119 1.00 93.50 203 ALA A O 1
ATOM 1501 N N . ALA A 1 204 ? 23.479 1.029 -14.019 1.00 90.62 204 ALA A N 1
ATOM 1502 C CA . ALA A 1 204 ? 23.012 1.015 -15.398 1.00 90.62 204 ALA A CA 1
ATOM 1503 C C . ALA A 1 204 ? 24.035 0.308 -16.288 1.00 90.62 204 ALA A C 1
ATOM 1505 O O . ALA A 1 204 ? 25.231 0.588 -16.206 1.00 90.62 204 ALA A O 1
ATOM 1506 N N . PHE A 1 205 ? 23.551 -0.592 -17.138 1.00 90.75 205 PHE A N 1
ATOM 1507 C CA . PHE A 1 205 ? 24.318 -1.179 -18.232 1.00 90.75 205 PHE A CA 1
ATOM 1508 C C . PHE A 1 205 ? 23.810 -0.597 -19.542 1.00 90.75 205 PHE A C 1
ATOM 1510 O O . PHE A 1 205 ? 22.602 -0.563 -19.770 1.00 90.75 205 PHE A O 1
ATOM 1517 N N . VAL A 1 206 ? 24.733 -0.134 -20.380 1.00 89.62 206 VAL A N 1
ATOM 1518 C CA . VAL A 1 206 ? 24.427 0.502 -21.661 1.00 89.62 206 VAL A CA 1
ATOM 1519 C C . VAL A 1 206 ? 25.266 -0.152 -22.742 1.00 89.62 206 VAL A C 1
ATOM 1521 O O . VAL A 1 206 ? 26.488 -0.239 -22.617 1.00 89.62 206 VAL A O 1
ATOM 1524 N N . ASP A 1 207 ? 24.605 -0.587 -23.805 1.00 86.31 207 ASP A N 1
ATOM 1525 C CA . ASP A 1 207 ? 25.267 -1.000 -25.030 1.00 86.31 207 ASP A CA 1
ATOM 1526 C C . ASP A 1 207 ? 25.463 0.230 -25.921 1.00 86.31 207 ASP A C 1
ATOM 1528 O O . ASP A 1 207 ? 24.489 0.882 -26.290 1.00 86.31 207 ASP A O 1
ATOM 1532 N N . LEU A 1 208 ? 26.711 0.557 -26.262 1.00 79.38 208 LEU A N 1
ATOM 1533 C CA . LEU A 1 208 ? 27.090 1.704 -27.098 1.00 79.38 208 LEU A CA 1
ATOM 1534 C C . LEU A 1 208 ? 27.409 1.315 -28.548 1.00 79.38 208 LEU A C 1
ATOM 1536 O O . LEU A 1 208 ? 27.848 2.170 -29.319 1.00 79.38 208 LEU A O 1
ATOM 1540 N N . THR A 1 209 ? 27.200 0.057 -28.941 1.00 80.06 209 THR A N 1
ATOM 1541 C CA . THR A 1 209 ? 27.402 -0.369 -30.332 1.00 80.06 209 THR A CA 1
ATOM 1542 C C . THR A 1 209 ? 26.527 0.466 -31.272 1.00 80.06 209 THR A C 1
ATOM 1544 O O . THR A 1 209 ? 25.360 0.708 -30.974 1.00 80.06 209 THR A O 1
ATOM 1547 N N . PRO A 1 210 ? 27.052 1.022 -32.372 1.00 68.44 210 PRO A N 1
ATOM 1548 C CA . PRO A 1 210 ? 26.220 1.797 -33.284 1.00 68.44 210 PRO A CA 1
ATOM 1549 C C . PRO A 1 210 ? 25.052 0.920 -33.745 1.00 68.44 210 PRO A C 1
ATOM 1551 O O . PRO A 1 210 ? 25.254 -0.229 -34.123 1.00 68.44 210 PRO A O 1
ATOM 1554 N N . ALA A 1 211 ? 23.828 1.443 -33.649 1.00 60.16 211 ALA A N 1
ATOM 1555 C CA . ALA A 1 211 ? 22.655 0.748 -34.152 1.00 60.16 211 ALA A CA 1
ATOM 1556 C C . ALA A 1 211 ? 22.801 0.641 -35.674 1.00 60.16 211 ALA A C 1
ATOM 1558 O O . ALA A 1 211 ? 22.552 1.612 -36.391 1.00 60.16 211 ALA A O 1
ATOM 1559 N N . ASP A 1 212 ? 23.266 -0.508 -36.159 1.00 58.50 212 ASP A N 1
ATOM 1560 C CA . ASP A 1 212 ? 23.322 -0.780 -37.586 1.00 58.50 212 ASP A CA 1
ATOM 1561 C C . ASP A 1 212 ? 21.888 -0.802 -38.115 1.00 58.50 212 ASP A C 1
ATOM 1563 O O . ASP A 1 212 ? 21.091 -1.696 -37.830 1.00 58.50 212 ASP A O 1
ATOM 1567 N N . ALA A 1 213 ? 21.548 0.209 -38.912 1.00 59.12 213 ALA A N 1
ATOM 1568 C CA . ALA A 1 213 ? 20.230 0.394 -39.515 1.00 59.12 213 ALA A CA 1
ATOM 1569 C C . ALA A 1 213 ? 19.854 -0.703 -40.538 1.00 59.12 213 ALA A C 1
ATOM 1571 O O . ALA A 1 213 ? 18.855 -0.564 -41.240 1.00 59.12 213 ALA A O 1
ATOM 1572 N N . ASN A 1 214 ? 20.646 -1.776 -40.650 1.00 60.00 214 ASN A N 1
ATOM 1573 C CA . ASN A 1 214 ? 20.580 -2.742 -41.743 1.00 60.00 214 ASN A CA 1
ATOM 1574 C C . ASN A 1 214 ? 20.201 -4.175 -41.327 1.00 60.00 214 ASN A C 1
ATOM 1576 O O . ASN A 1 214 ? 20.046 -5.027 -42.198 1.00 60.00 214 ASN A O 1
ATOM 1580 N N . GLU A 1 215 ? 19.992 -4.466 -40.038 1.00 55.12 215 GLU A N 1
ATOM 1581 C CA . GLU A 1 215 ? 19.538 -5.806 -39.608 1.00 55.12 215 GLU A CA 1
ATOM 1582 C C . GLU A 1 215 ? 18.006 -5.954 -39.533 1.00 55.12 215 GLU A C 1
ATOM 1584 O O . GLU A 1 215 ? 17.488 -7.067 -39.465 1.00 55.12 215 GLU A O 1
ATOM 1589 N N . ALA A 1 216 ? 17.245 -4.861 -39.650 1.00 51.22 216 ALA A N 1
ATOM 1590 C CA . ALA A 1 216 ? 15.779 -4.888 -39.571 1.00 51.22 216 ALA A CA 1
ATOM 1591 C C . ALA A 1 216 ? 15.061 -5.387 -40.852 1.00 51.22 216 ALA A C 1
ATOM 1593 O O . ALA A 1 216 ? 13.845 -5.247 -40.959 1.00 51.22 216 ALA A O 1
ATOM 1594 N N . SER A 1 217 ? 15.772 -5.974 -41.824 1.00 47.56 217 SER A N 1
ATOM 1595 C CA . SER A 1 217 ? 15.195 -6.409 -43.114 1.00 47.56 217 SER A CA 1
ATOM 1596 C C . SER A 1 217 ? 15.522 -7.856 -43.523 1.00 47.56 217 SER A C 1
ATOM 1598 O O . SER A 1 217 ? 15.183 -8.263 -44.635 1.00 47.56 217 SER A O 1
ATOM 1600 N N . ALA A 1 218 ? 16.139 -8.681 -42.674 1.00 47.53 218 ALA A N 1
ATOM 1601 C CA . ALA A 1 218 ? 16.510 -10.053 -43.055 1.00 47.53 218 ALA A CA 1
ATOM 1602 C C . ALA A 1 218 ? 15.420 -11.109 -42.765 1.00 47.53 218 ALA A C 1
ATOM 1604 O O . ALA A 1 218 ? 15.726 -12.276 -42.528 1.00 47.53 218 ALA A O 1
ATOM 1605 N N . GLY A 1 219 ? 14.141 -10.720 -42.764 1.00 47.31 219 GLY A N 1
ATOM 1606 C CA . GLY A 1 219 ? 13.058 -11.619 -42.365 1.00 47.31 219 GLY A CA 1
ATOM 1607 C C . GLY A 1 219 ? 11.676 -11.188 -42.832 1.00 47.31 219 GLY A C 1
ATOM 1608 O O . GLY A 1 219 ? 10.747 -11.144 -42.032 1.00 47.31 219 GLY A O 1
ATOM 1609 N N . THR A 1 220 ? 11.504 -10.850 -44.109 1.00 42.88 220 THR A N 1
ATOM 1610 C CA . THR A 1 220 ? 10.161 -10.835 -44.703 1.00 42.88 220 THR A CA 1
ATOM 1611 C C . THR A 1 220 ? 10.232 -11.339 -46.137 1.00 42.88 220 THR A C 1
ATOM 1613 O O . THR A 1 220 ? 10.972 -10.829 -46.969 1.00 42.88 220 THR A O 1
ATOM 1616 N N . GLU A 1 221 ? 9.504 -12.430 -46.335 1.00 49.50 221 GLU A N 1
ATOM 1617 C CA . GLU A 1 221 ? 9.227 -13.197 -47.542 1.00 49.50 221 GLU A CA 1
ATOM 1618 C C . GLU A 1 221 ? 9.578 -12.539 -48.886 1.00 49.50 221 GLU A C 1
ATOM 1620 O O . GLU A 1 221 ? 8.934 -11.594 -49.341 1.00 49.50 221 GLU A O 1
ATOM 1625 N N . ALA A 1 222 ? 10.512 -13.162 -49.609 1.00 42.66 222 ALA A N 1
ATOM 1626 C CA . ALA A 1 222 ? 10.537 -13.077 -51.061 1.00 42.66 222 ALA A CA 1
ATOM 1627 C C . ALA A 1 222 ? 9.304 -13.819 -51.602 1.00 42.66 222 ALA A C 1
ATOM 1629 O O . ALA A 1 222 ? 9.330 -15.028 -51.846 1.00 42.66 222 ALA A O 1
ATOM 1630 N N . ALA A 1 223 ? 8.201 -13.084 -51.743 1.00 42.97 223 ALA A N 1
ATOM 1631 C CA . ALA A 1 223 ? 7.024 -13.529 -52.462 1.00 42.97 223 ALA A CA 1
ATOM 1632 C C . ALA A 1 223 ? 7.435 -13.992 -53.869 1.00 42.97 223 ALA A C 1
ATOM 1634 O O . ALA A 1 223 ? 8.007 -13.252 -54.670 1.00 42.97 223 ALA A O 1
ATOM 1635 N N . LYS A 1 224 ? 7.146 -15.264 -54.131 1.00 44.19 224 LYS A N 1
ATOM 1636 C CA . LYS A 1 224 ? 7.313 -15.978 -55.393 1.00 44.19 224 LYS A CA 1
ATOM 1637 C C . LYS A 1 224 ? 6.666 -15.186 -56.535 1.00 44.19 224 LYS A C 1
ATOM 1639 O O . LYS A 1 224 ? 5.447 -15.169 -56.672 1.00 44.19 224 LYS A O 1
ATOM 1644 N N . ILE A 1 225 ? 7.492 -14.545 -57.358 1.00 47.50 225 ILE A N 1
ATOM 1645 C CA . ILE A 1 225 ? 7.085 -13.955 -58.635 1.00 47.50 225 ILE A CA 1
ATOM 1646 C C . ILE A 1 225 ? 6.515 -15.054 -59.540 1.00 47.50 225 ILE A C 1
ATOM 1648 O O . ILE A 1 225 ? 7.205 -15.983 -59.956 1.00 47.50 225 ILE A O 1
ATOM 1652 N N . MET A 1 226 ? 5.215 -14.949 -59.796 1.00 49.38 226 MET A N 1
ATOM 1653 C CA . MET A 1 226 ? 4.474 -15.724 -60.779 1.00 49.38 226 MET A CA 1
ATOM 1654 C C . MET A 1 226 ? 4.878 -15.223 -62.173 1.00 49.38 226 MET A C 1
ATOM 1656 O O . MET A 1 226 ? 4.604 -14.080 -62.531 1.00 49.38 226 MET A O 1
ATOM 1660 N N . GLN A 1 227 ? 5.587 -16.062 -62.928 1.00 40.38 227 GLN A N 1
ATOM 1661 C CA . GLN A 1 227 ? 5.998 -15.792 -64.305 1.00 40.38 227 GLN A CA 1
ATOM 1662 C C . GLN A 1 227 ? 4.800 -15.975 -65.246 1.00 40.38 227 GLN A C 1
ATOM 1664 O O . GLN A 1 227 ? 4.148 -17.019 -65.227 1.00 40.38 227 GLN A O 1
ATOM 1669 N N . VAL A 1 228 ? 4.526 -14.963 -66.070 1.00 48.28 228 VAL A N 1
ATOM 1670 C CA . VAL A 1 228 ? 3.603 -15.033 -67.208 1.00 48.28 228 VAL A CA 1
ATOM 1671 C C . VAL A 1 228 ? 4.429 -14.885 -68.485 1.00 48.28 228 VAL A C 1
ATOM 1673 O O . VAL A 1 228 ? 5.218 -13.949 -68.588 1.00 48.28 228 VAL A O 1
ATOM 1676 N N . ALA A 1 229 ? 4.161 -15.787 -69.433 1.00 46.00 229 ALA A N 1
ATOM 1677 C CA . ALA A 1 229 ? 4.575 -15.808 -70.838 1.00 46.00 229 ALA A CA 1
ATOM 1678 C C . ALA A 1 229 ? 6.001 -16.297 -71.162 1.00 46.00 229 ALA A C 1
ATOM 1680 O O . ALA A 1 229 ? 6.926 -15.506 -71.311 1.00 46.00 229 ALA A O 1
ATOM 1681 N N . ASP A 1 230 ? 6.111 -17.606 -71.413 1.00 44.19 230 ASP A N 1
ATOM 1682 C CA . ASP A 1 230 ? 6.574 -18.086 -72.722 1.00 44.19 230 ASP A CA 1
ATOM 1683 C C . ASP A 1 230 ? 5.815 -19.391 -73.071 1.00 44.19 230 ASP A C 1
ATOM 1685 O O . ASP A 1 230 ? 5.888 -20.353 -72.311 1.00 44.19 230 ASP A O 1
ATOM 1689 N N . VAL A 1 231 ? 5.042 -19.332 -74.169 1.00 44.09 231 VAL A N 1
ATOM 1690 C CA . VAL A 1 231 ? 4.345 -20.386 -74.962 1.00 44.09 231 VAL A CA 1
ATOM 169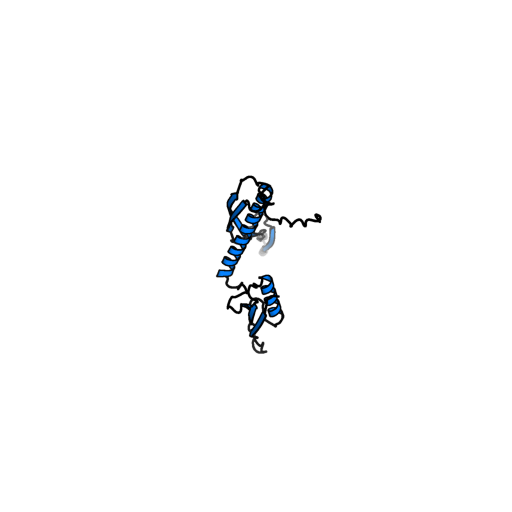1 C C . VAL A 1 231 ? 3.453 -21.419 -74.255 1.00 44.09 231 VAL A C 1
ATOM 1693 O O . VAL A 1 231 ? 3.958 -22.367 -73.620 1.00 44.09 231 VAL A O 1
#

Radius of gyration: 42.18 Å; chains: 1; bounding box: 60×91×157 Å

pLDDT: mean 74.5, std 16.7, range [40.38, 94.81]

Foldseek 3Di:
DFFPDKDKDKDAFDDDPPDPDHDAIAMEMETEGDPPDDDDPVRVQVVLCVVQVVDPRHDSLRYWYAYPVRHTPDDNCPPPVCVVVVVVVVLQVVVQVVVQVVVQVVVCVPANPPFKGKGKGFDFFQDKDKDKDKDWDPVPWDFDDKDKDKDKDWDDFDDDPPDDDTDHTDIDIDIDIDIDTDIDIDIDIDIDHGTHTPDMDMDMDGDPPPPPPPPPPPDDDPPDDDDDDDD

Sequence (231 aa):
DGVSYARVHIVSSEQTVFTSEAGKTTASVVLQLKPGYRPSSLNIAAITHLVSGSIEGLSSENVTVVDSRGRLLTSDSDSIMTSGAGTVQDYRERVEQNLANKAEEMLTTVLGPGRAIVRVSAVIDMNSVSTVTETYNPTGKVMTKEEILSDSETEAGTVLAEGEPAVPGSKKTTENISTEYEVGKSVKQEVILPGQITSLKVAAFVDLTPADANEASAGTEAAKIMQVADV

Secondary structure (DSSP, 8-state):
--EEEEEEEEEPPP--TT-SS-PPPEEEEEEEEPTT----HHHHHHHHHHHHHHSTT--GGGEEEEETTS-B-S--TT-HHHHHHHHHHHHHHHHHHHHHHHHHHHHHHHH-TTSEEEEEEEEEE---EEEEEEEEEEEEEEEEEEEEEEEEEEPPPP--SSSSPPPPPPEEEEEEEEEEEEEEEEEEEEEE-S-EEEEEEEEEEE--S---TTSTTSSS-----------

Organism: NCBI:txid412755

InterPro domains:
  IPR000067 Flagellar M-ring protein FliF [PR01009] (7-21)
  IPR000067 Flagellar M-ring protein FliF [PR01009] (50-68)
  IPR000067 Flagellar M-ring protein FliF [PR01009] (120-138)
  IPR006182 Flagellar M-ring, N-terminal [PF01514] (1-74)
  IPR013556 Flagellar M-ring C-terminal [PF08345] (107-216)
  IPR043427 Lipoprotein YscJ/Flagellar M-ring protein [PTHR30046] (1-217)
  IPR045851 AMP-binding enzyme domain superfamily [G3DSA:3.30.300.30] (1-76)